Protein AF-0000000084925296 (afdb_homodimer)

Nearest PDB structures (foldseek):
  2prr-assembly1_E  TM=8.918E-01  e=4.018E-09  Cupriavidus pinatubonensis JMP134
  6k40-assembly3_C  TM=8.863E-01  e=3.010E-09  Deinococcus radiodurans R1 = ATCC 13939 = DSM 20539
  3c1l-assembly2_J  TM=8.705E-01  e=8.681E-09  Mesorhizobium japonicum MAFF 303099
  2oyo-assembly1_A  TM=8.780E-01  e=7.578E-08  Deinococcus geothermalis DSM 11300
  6ohj-assembly1_B  TM=8.778E-01  e=1.071E-06  Marinomonas mediterranea MMB-1

Organism: Geobacter metallireducens (strain ATCC 53774 / DSM 7210 / GS-15) (NCBI:txid269799)

Foldseek 3Di:
DQLDDFQDLVPDDDPLVVLQVVCCVVPVGRWSLLRVCVVPVVSSVVLSVLCCPQQVDDDDDNLLLLLLQLQLLVVLVQPQSVVVSVVVNVVVPQDPVLVVCSNVDLVPHPDDQLSSLLSVLLNCCSVPVPPDDPVSVVSNVVSPHDPRSNVSSVSSSVSNSVSRVVCVVRVRDRDD/DQLDDFQDLVPDDDPLVVLQVVCCVVPVGRWSLLRVCVVPVVSSVVLSVLCCPQQVDDDDDNLLLLLLQLQLLVVLVQPQSVVVSVVVNVVVPQDPVLVVCSNVDLVPHPDQPLSSLLSVLLNCCSVPVPPDDPVSVVSNVVSPHDPRSNVSSVSSSVSNSVSRVVCVVRVRDRDD

Secondary structure (DSSP, 8-state):
--SSPPPPGGG--HHHHHHHHHHHHHHSS--HHHHHHTTSHHHHHHHHHHHIIIIISSSS-HHHHHHHHHHHHHHHT-HHHHHHHHHHHHHTT--HHHHHHHHH-GGGSS--HHHHHHHHHHHHHHH-GGG--HHHHHHHHHTT--HHHHHHHHHHHHHHHHHHHHHHHHTPPP--/--SSPPPPGGG--HHHHHHHHHHHHHHSS--HHHHHHTTSHHHHHHHHHHHIIIIISSSS-HHHHHHHHHHHHHHHT-HHHHHHHHHHHHHTT--HHHHHHHHH-GGGSS--HHHHHHHHHHHHHHH-GGG--HHHHHHHHHTT--HHHHHHHHHHHHHHHHHHHHHHHHTPPP--

InterPro domains:
  IPR003779 Alkyl hydroperoxide reductase AhpD/CMD-like [PF02627] (43-123)
  IPR004675 Alkylhydroperoxidase AhpD core [TIGR00778] (58-99)
  IPR010195 Uncharacterised peroxidase-related [TIGR01926] (3-172)
  IPR029032 AhpD-like [G3DSA:1.20.1290.10] (14-176)
  IPR029032 AhpD-like [SSF69118] (1-176)

Solvent-accessible surface area (backbone atoms only — not comparable to full-atom values): 19084 Å² total; per-residue (Å²): 130,76,75,56,82,84,56,52,76,87,75,48,60,71,70,58,32,53,50,46,51,53,43,21,71,74,68,76,44,70,54,54,70,56,38,57,33,54,55,31,53,54,49,31,53,26,52,51,47,33,47,45,32,52,73,73,42,83,85,74,51,67,69,57,53,36,48,43,41,24,51,45,18,50,77,69,66,22,64,55,49,29,52,52,28,49,51,50,39,42,73,73,68,46,48,72,66,56,50,51,36,45,75,71,35,60,87,78,28,99,60,54,72,44,54,44,47,51,43,52,48,30,42,38,29,68,77,41,18,82,70,63,49,70,67,58,53,50,50,36,47,74,49,65,55,48,63,37,54,52,46,49,43,40,43,41,37,29,51,42,56,22,49,35,31,55,38,40,48,48,63,60,64,77,80,125,130,76,76,56,82,84,57,53,77,87,77,49,60,69,70,60,34,52,52,46,51,53,41,21,72,74,66,76,43,69,55,55,71,57,37,57,32,54,54,32,53,53,49,31,54,25,52,52,47,34,47,44,32,50,73,74,42,84,83,74,51,67,70,56,52,36,49,42,40,24,51,45,17,49,76,71,67,22,64,54,49,28,54,52,29,49,51,50,39,42,74,74,68,46,46,71,67,55,51,50,36,45,74,71,35,59,86,77,27,99,61,54,72,43,53,44,48,51,45,52,49,27,43,39,29,66,76,42,18,79,70,62,48,70,67,58,53,50,50,35,47,73,50,66,53,48,63,37,56,52,46,48,42,42,44,42,36,29,52,41,55,20,49,35,30,54,38,40,48,49,63,60,65,76,79,124

Structure (mmCIF, N/CA/C/O backbone):
data_AF-0000000084925296-model_v1
#
loop_
_entity.id
_entity.type
_entity.pdbx_description
1 polymer 'Carboxymuconolactone decarboxylase family protein'
#
loop_
_atom_site.group_PDB
_atom_site.id
_atom_site.type_symbol
_atom_site.label_atom_id
_atom_site.label_alt_id
_atom_site.label_comp_id
_atom_site.label_asym_id
_atom_site.label_entity_id
_atom_site.label_seq_id
_atom_site.pdbx_PDB_ins_code
_atom_site.Cartn_x
_atom_site.Cartn_y
_atom_site.Cartn_z
_atom_site.occupancy
_atom_site.B_iso_or_equiv
_atom_site.auth_seq_id
_atom_site.auth_comp_id
_atom_site.auth_asym_id
_atom_site.auth_atom_id
_atom_site.pdbx_PDB_model_num
ATOM 1 N N . MET A 1 1 ? -23.984 -10.289 -6.223 1 59.44 1 MET A N 1
ATOM 2 C CA . MET A 1 1 ? -23.531 -11.031 -5.051 1 59.44 1 MET A CA 1
ATOM 3 C C . MET A 1 1 ? -22.281 -10.383 -4.445 1 59.44 1 MET A C 1
ATOM 5 O O . MET A 1 1 ? -21.531 -9.711 -5.148 1 59.44 1 MET A O 1
ATOM 9 N N . ALA A 1 2 ? -22.156 -10.578 -3.104 1 76.62 2 ALA A N 1
ATOM 10 C CA . ALA A 1 2 ? -20.969 -10.047 -2.424 1 76.62 2 ALA A CA 1
ATOM 11 C C . ALA A 1 2 ? -19.688 -10.648 -3 1 76.62 2 ALA A C 1
ATOM 13 O O . ALA A 1 2 ? -19.641 -11.836 -3.307 1 76.62 2 ALA A O 1
ATOM 14 N N . ARG A 1 3 ? -18.75 -9.828 -3.215 1 92.81 3 ARG A N 1
ATOM 15 C CA . ARG A 1 3 ? -17.531 -10.305 -3.871 1 92.81 3 ARG A CA 1
ATOM 16 C C . ARG A 1 3 ? -16.734 -11.227 -2.951 1 92.81 3 ARG A C 1
ATOM 18 O O . ARG A 1 3 ? -16.094 -12.172 -3.414 1 92.81 3 ARG A O 1
ATOM 25 N N . LEU A 1 4 ? -16.797 -10.953 -1.602 1 95.56 4 LEU A N 1
ATOM 26 C CA . LEU A 1 4 ? -16.219 -11.828 -0.589 1 95.56 4 LEU A CA 1
ATOM 27 C C . LEU A 1 4 ? -17.266 -12.25 0.43 1 95.56 4 LEU A C 1
ATOM 29 O O . LEU A 1 4 ? -18.234 -11.516 0.684 1 95.56 4 LEU A O 1
ATOM 33 N N . THR A 1 5 ? -17.062 -13.375 0.995 1 93.19 5 THR A N 1
ATOM 34 C CA . THR A 1 5 ? -17.875 -13.766 2.143 1 93.19 5 THR A CA 1
ATOM 35 C C . THR A 1 5 ? -17.594 -12.859 3.34 1 93.19 5 THR A C 1
ATOM 37 O O . THR A 1 5 ? -16.438 -12.523 3.607 1 93.19 5 THR A O 1
ATOM 40 N N . THR A 1 6 ? -18.641 -12.547 4.016 1 92.56 6 THR A N 1
ATOM 41 C CA . THR A 1 6 ? -18.484 -11.664 5.164 1 92.56 6 THR A CA 1
ATOM 42 C C . THR A 1 6 ? -17.844 -12.398 6.336 1 92.56 6 THR A C 1
ATOM 44 O O . THR A 1 6 ? -18.234 -13.523 6.664 1 92.56 6 THR A O 1
ATOM 47 N N . VAL A 1 7 ? -16.859 -11.805 6.895 1 94.75 7 VAL A N 1
ATOM 48 C CA . VAL A 1 7 ? -16.281 -12.312 8.133 1 94.75 7 VAL A CA 1
ATOM 49 C C . VAL A 1 7 ? -16.906 -11.609 9.328 1 94.75 7 VAL A C 1
ATOM 51 O O . VAL A 1 7 ? -16.766 -10.391 9.492 1 94.75 7 VAL A O 1
ATOM 54 N N . GLU A 1 8 ? -17.531 -12.344 10.109 1 94.44 8 GLU A N 1
ATOM 55 C CA . GLU A 1 8 ? -18.172 -11.797 11.297 1 94.44 8 GLU A CA 1
ATOM 56 C C . GLU A 1 8 ? -17.188 -11.688 12.453 1 94.44 8 GLU A C 1
ATOM 58 O O . GLU A 1 8 ? -16.438 -12.625 12.719 1 94.44 8 GLU A O 1
ATOM 63 N N . VAL A 1 9 ? -17.297 -10.562 13.102 1 95.69 9 VAL A N 1
ATOM 64 C CA . VAL A 1 9 ? -16.406 -10.305 14.227 1 95.69 9 VAL A CA 1
ATOM 65 C C . VAL A 1 9 ? -16.578 -11.391 15.281 1 95.69 9 VAL A C 1
ATOM 67 O O . VAL A 1 9 ? -15.602 -11.82 15.906 1 95.69 9 VAL A O 1
ATOM 70 N N . SER A 1 10 ? -17.766 -11.859 15.484 1 94.69 10 SER A N 1
ATOM 71 C CA . SER A 1 10 ? -18.078 -12.844 16.516 1 94.69 10 SER A CA 1
ATOM 72 C C . SER A 1 10 ? -17.609 -14.234 16.094 1 94.69 10 SER A C 1
ATOM 74 O O . SER A 1 10 ? -17.562 -15.148 16.922 1 94.69 10 SER A O 1
ATOM 76 N N . ALA A 1 11 ? -17.234 -14.414 14.836 1 93.88 11 ALA A N 1
ATOM 77 C CA . ALA A 1 11 ? -16.953 -15.75 14.32 1 93.88 11 ALA A CA 1
ATOM 78 C C . ALA A 1 11 ? -15.453 -16.031 14.281 1 93.88 11 ALA A C 1
ATOM 80 O O . ALA A 1 11 ? -15.031 -17.141 13.93 1 93.88 11 ALA A O 1
ATOM 81 N N . VAL A 1 12 ? -14.688 -14.945 14.586 1 96.06 12 VAL A N 1
ATOM 82 C CA . VAL A 1 12 ? -13.242 -15.133 14.516 1 96.06 12 VAL A CA 1
ATOM 83 C C . VAL A 1 12 ? -12.695 -15.43 15.914 1 96.06 12 VAL A C 1
ATOM 85 O O . VAL A 1 12 ? -13.344 -15.125 16.922 1 96.06 12 VAL A O 1
ATOM 88 N N . SER A 1 13 ? -11.531 -16.109 15.969 1 95.56 13 SER A N 1
ATOM 89 C CA . SER A 1 13 ? -10.852 -16.438 17.219 1 95.56 13 SER A CA 1
ATOM 90 C C . SER A 1 13 ? -9.352 -16.219 17.109 1 95.56 13 SER A C 1
ATOM 92 O O . SER A 1 13 ? -8.852 -15.781 16.062 1 95.56 13 SER A O 1
ATOM 94 N N . GLY A 1 14 ? -8.672 -16.281 18.266 1 97 14 GLY A N 1
ATOM 95 C CA . GLY A 1 14 ? -7.223 -16.203 18.266 1 97 14 GLY A CA 1
ATOM 96 C C . GLY A 1 14 ? -6.707 -14.828 17.875 1 97 14 GLY A C 1
ATOM 97 O O . GLY A 1 14 ? -7.188 -13.812 18.391 1 97 14 GLY A O 1
ATOM 98 N N . GLU A 1 15 ? -5.73 -14.797 17.062 1 97.38 15 GLU A N 1
ATOM 99 C CA . GLU A 1 15 ? -5.02 -13.57 16.703 1 97.38 15 GLU A CA 1
ATOM 100 C C . GLU A 1 15 ? -5.938 -12.594 15.977 1 97.38 15 GLU A C 1
ATOM 102 O O . GLU A 1 15 ? -5.875 -11.383 16.219 1 97.38 15 GLU A O 1
ATOM 107 N N . THR A 1 16 ? -6.762 -13.117 15.086 1 98.25 16 THR A N 1
ATOM 108 C CA . THR A 1 16 ? -7.672 -12.258 14.344 1 98.25 16 THR A CA 1
ATOM 109 C C . THR A 1 16 ? -8.641 -11.555 15.289 1 98.25 16 THR A C 1
ATOM 111 O O . THR A 1 16 ? -8.898 -10.352 15.141 1 98.25 16 THR A O 1
ATOM 114 N N . ALA A 1 17 ? -9.164 -12.281 16.234 1 98.38 17 ALA A N 1
ATOM 115 C CA . ALA A 1 17 ? -10.07 -11.688 17.219 1 98.38 17 ALA A CA 1
ATOM 116 C C . ALA A 1 17 ? -9.375 -10.578 18.016 1 98.38 17 ALA A C 1
ATOM 118 O O . ALA A 1 17 ? -9.984 -9.5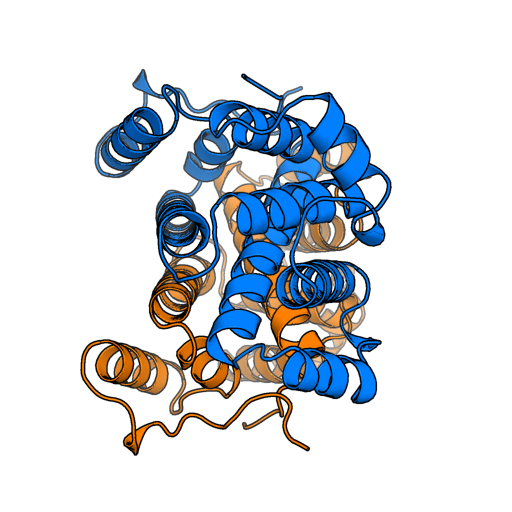47 18.297 1 98.38 17 ALA A O 1
ATOM 119 N N . ALA A 1 18 ? -8.172 -10.828 18.391 1 98.62 18 ALA A N 1
ATOM 120 C CA . ALA A 1 18 ? -7.41 -9.836 19.141 1 98.62 18 ALA A CA 1
ATOM 121 C C . ALA A 1 18 ? -7.199 -8.57 18.328 1 98.62 18 ALA A C 1
ATOM 123 O O . ALA A 1 18 ? -7.312 -7.457 18.844 1 98.62 18 ALA A O 1
ATOM 124 N N . ILE A 1 19 ? -6.887 -8.727 17.031 1 98.69 19 ILE A N 1
ATOM 125 C CA . ILE A 1 19 ? -6.684 -7.586 16.141 1 98.69 19 ILE A CA 1
ATOM 126 C C . ILE A 1 19 ? -7.996 -6.82 15.969 1 98.69 19 ILE A C 1
ATOM 128 O O . ILE A 1 19 ? -8.016 -5.59 16.031 1 98.69 19 ILE A O 1
ATOM 132 N N . PHE A 1 20 ? -9.117 -7.566 15.758 1 98.69 20 PHE A N 1
ATOM 133 C CA . PHE A 1 20 ? -10.422 -6.922 15.641 1 98.69 20 PHE A CA 1
ATOM 134 C C . PHE A 1 20 ? -10.75 -6.129 16.891 1 98.69 20 PHE A C 1
ATOM 136 O O . PHE A 1 20 ? -11.297 -5.027 16.812 1 98.69 20 PHE A O 1
ATOM 143 N N . LYS A 1 21 ? -10.445 -6.68 18.047 1 98.44 21 LYS A N 1
ATOM 144 C CA . LYS A 1 21 ? -10.703 -5.973 19.312 1 98.44 21 LYS A CA 1
ATOM 145 C C . LYS A 1 21 ? -9.922 -4.66 19.359 1 98.44 21 LYS A C 1
ATOM 147 O O . LYS A 1 21 ? -10.445 -3.641 19.812 1 98.44 21 LYS A O 1
ATOM 152 N N . GLU A 1 22 ? -8.672 -4.691 18.969 1 98.5 22 GLU A N 1
ATOM 153 C CA . GLU A 1 22 ? -7.863 -3.479 18.922 1 98.5 22 GLU A CA 1
ATOM 154 C C . GLU A 1 22 ? -8.453 -2.447 17.969 1 98.5 22 GLU A C 1
ATOM 156 O O . GLU A 1 22 ? -8.508 -1.257 18.281 1 98.5 22 GLU A O 1
ATOM 161 N N . ILE A 1 23 ? -8.836 -2.93 16.781 1 98.5 23 ILE A N 1
ATOM 162 C CA . ILE A 1 23 ? -9.422 -2.055 15.773 1 98.5 23 ILE A CA 1
ATOM 163 C C . ILE A 1 23 ? -10.719 -1.443 16.297 1 98.5 23 ILE A C 1
ATOM 165 O O . ILE A 1 23 ? -10.945 -0.241 16.156 1 98.5 23 ILE A O 1
ATOM 169 N N . GLU A 1 24 ? -11.531 -2.275 16.922 1 98 24 GLU A N 1
ATOM 170 C CA . GLU A 1 24 ? -12.766 -1.786 17.516 1 98 24 GLU A CA 1
ATOM 171 C C . GLU A 1 24 ? -12.484 -0.728 18.578 1 98 24 GLU A C 1
ATOM 173 O O . GLU A 1 24 ? -13.242 0.233 18.719 1 98 24 GLU A O 1
ATOM 178 N N . GLY A 1 25 ? -11.5 -0.938 19.375 1 97.88 25 GLY A N 1
ATOM 179 C CA . GLY A 1 25 ? -11.109 0.055 20.359 1 97.88 25 GLY A CA 1
ATOM 180 C C . GLY A 1 25 ? -10.719 1.387 19.75 1 97.88 25 GLY A C 1
ATOM 181 O O . GLY A 1 25 ? -10.992 2.443 20.312 1 97.88 25 GLY A O 1
ATOM 182 N N . ALA A 1 26 ? -10.18 1.362 18.547 1 96.62 26 ALA A N 1
ATOM 183 C CA . ALA A 1 26 ? -9.68 2.566 17.875 1 96.62 26 ALA A CA 1
ATOM 184 C C . ALA A 1 26 ? -10.797 3.291 17.141 1 96.62 26 ALA A C 1
ATOM 186 O O . ALA A 1 26 ? -10.844 4.523 17.125 1 96.62 26 ALA A O 1
ATOM 187 N N . PHE A 1 27 ? -11.719 2.514 16.547 1 96.44 27 PHE A N 1
ATOM 188 C CA . PHE A 1 27 ? -12.656 3.131 15.625 1 96.44 27 PHE A CA 1
ATOM 189 C C . PHE A 1 27 ? -14.086 3.002 16.141 1 96.44 27 PHE A C 1
ATOM 191 O O . PHE A 1 27 ? -15.016 3.559 15.555 1 96.44 27 PHE A O 1
ATOM 198 N N . GLY A 1 28 ? -14.312 2.244 17.234 1 96.69 28 GLY A N 1
ATOM 199 C CA . GLY A 1 28 ? -15.641 1.989 17.781 1 96.69 28 GLY A CA 1
ATOM 200 C C . GLY A 1 28 ? -16.344 0.82 17.109 1 96.69 28 GLY A C 1
ATOM 201 O O . GLY A 1 28 ? -17.391 0.38 17.578 1 96.69 28 GLY A O 1
ATOM 202 N N . MET A 1 29 ? -15.82 0.345 16 1 97.5 29 MET A N 1
ATOM 203 C CA . MET A 1 29 ? -16.281 -0.809 15.242 1 97.5 29 MET A CA 1
ATOM 204 C C . MET A 1 29 ? -15.164 -1.391 14.391 1 97.5 29 MET A C 1
ATOM 206 O O . MET A 1 29 ? -14.07 -0.819 14.32 1 97.5 29 MET A O 1
ATOM 210 N N . VAL A 1 30 ? -15.375 -2.502 13.773 1 98.31 30 VAL A N 1
ATOM 211 C CA . VAL A 1 30 ? -14.438 -3.043 12.797 1 98.31 30 VAL A CA 1
ATOM 212 C C . VAL A 1 30 ? -14.914 -2.705 11.383 1 98.31 30 VAL A C 1
ATOM 214 O O . VAL A 1 30 ? -15.875 -3.301 10.883 1 98.31 30 VAL A O 1
ATOM 217 N N . PRO A 1 31 ? -14.258 -1.813 10.734 1 98.38 31 PRO A N 1
ATOM 218 C CA . PRO A 1 31 ? -14.656 -1.472 9.367 1 98.38 31 PRO A CA 1
ATOM 219 C C . PRO A 1 31 ? -14.617 -2.67 8.43 1 98.38 31 PRO A C 1
ATOM 221 O O . PRO A 1 31 ? -13.758 -3.547 8.57 1 98.38 31 PRO A O 1
ATOM 224 N N . ASN A 1 32 ? -15.469 -2.703 7.406 1 98 32 ASN A N 1
ATOM 225 C CA . ASN A 1 32 ? -15.531 -3.766 6.41 1 98 32 ASN A CA 1
ATOM 226 C C . ASN A 1 32 ? -14.188 -3.971 5.719 1 98 32 ASN A C 1
ATOM 228 O O . ASN A 1 32 ? -13.859 -5.086 5.305 1 98 32 ASN A O 1
ATOM 232 N N . LEU A 1 33 ? -13.352 -2.9 5.613 1 98.5 33 LEU A N 1
ATOM 233 C CA . LEU A 1 33 ? -11.992 -3.02 5.082 1 98.5 33 LEU A CA 1
ATOM 234 C C . LEU A 1 33 ? -11.219 -4.117 5.805 1 98.5 33 LEU A C 1
ATOM 236 O O . LEU A 1 33 ? -10.719 -5.047 5.172 1 98.5 33 LEU A O 1
ATOM 240 N N . PHE A 1 34 ? -11.25 -4.047 7.094 1 98.75 34 PHE A N 1
ATOM 241 C CA . PHE A 1 34 ? -10.43 -4.969 7.871 1 98.75 34 PHE A CA 1
ATOM 242 C C . PHE A 1 34 ? -11.086 -6.344 7.941 1 98.75 34 PHE A C 1
ATOM 244 O O . PHE A 1 34 ? -10.391 -7.363 7.988 1 98.75 34 PHE A O 1
ATOM 251 N N . LYS A 1 35 ? -12.438 -6.375 7.945 1 98.38 35 LYS A N 1
ATOM 252 C CA . LYS A 1 35 ? -13.117 -7.664 7.855 1 98.38 35 LYS A CA 1
ATOM 253 C C . LYS A 1 35 ? -12.734 -8.398 6.574 1 98.38 35 LYS A C 1
ATOM 255 O O . LYS A 1 35 ? -12.602 -9.625 6.57 1 98.38 35 LYS A O 1
ATOM 260 N N . SER A 1 36 ? -12.602 -7.645 5.504 1 98.31 36 SER A N 1
ATOM 261 C CA . SER A 1 36 ? -12.219 -8.242 4.23 1 98.31 36 SER A CA 1
ATOM 262 C C . SER A 1 36 ? -10.797 -8.805 4.293 1 98.31 36 SER A C 1
ATOM 264 O O . SER A 1 36 ? -10.531 -9.883 3.764 1 98.31 36 SER A O 1
ATOM 266 N N . TYR A 1 37 ? -9.883 -8.102 4.973 1 98.56 37 TYR A N 1
ATOM 267 C CA . TYR A 1 37 ? -8.508 -8.555 5.113 1 98.56 37 TYR A CA 1
ATOM 268 C C . TYR A 1 37 ? -8.438 -9.828 5.949 1 98.56 37 TYR A C 1
ATOM 270 O O . TYR A 1 37 ? -7.461 -10.578 5.871 1 98.56 37 TYR A O 1
ATOM 278 N N . ALA A 1 38 ? -9.453 -10.117 6.746 1 98.19 38 ALA A N 1
ATOM 279 C CA . ALA A 1 38 ? -9.445 -11.234 7.688 1 98.19 38 ALA A CA 1
ATOM 280 C C . ALA A 1 38 ? -9.445 -12.57 6.949 1 98.19 38 ALA A C 1
ATOM 282 O O . ALA A 1 38 ? -9.172 -13.617 7.547 1 98.19 38 ALA A O 1
ATOM 283 N N . HIS A 1 39 ? -9.766 -12.586 5.629 1 97.62 39 HIS A N 1
ATOM 284 C CA . HIS A 1 39 ? -9.648 -13.789 4.82 1 97.62 39 HIS A CA 1
ATOM 285 C C . HIS A 1 39 ? -8.188 -14.219 4.688 1 97.62 39 HIS A C 1
ATOM 287 O O . HIS A 1 39 ? -7.902 -15.352 4.285 1 97.62 39 HIS A O 1
ATOM 293 N N . HIS A 1 40 ? -7.246 -13.352 4.977 1 97.69 40 HIS A N 1
ATOM 294 C CA . HIS A 1 40 ? -5.809 -13.594 5.039 1 97.69 40 HIS A CA 1
ATOM 295 C C . HIS A 1 40 ? -5.188 -12.914 6.254 1 97.69 40 HIS A C 1
ATOM 297 O O . HIS A 1 40 ? -4.602 -11.836 6.137 1 97.69 40 HIS A O 1
ATOM 303 N N . PRO A 1 41 ? -5.137 -13.594 7.395 1 97.88 41 PRO A N 1
ATOM 304 C CA . PRO A 1 41 ? -4.82 -12.977 8.688 1 97.88 41 PRO A CA 1
ATOM 305 C C . PRO A 1 41 ? -3.434 -12.336 8.711 1 97.88 41 PRO A C 1
ATOM 307 O O . PRO A 1 41 ? -3.26 -11.258 9.281 1 97.88 41 PRO A O 1
ATOM 310 N N . PRO A 1 42 ? -2.416 -12.891 8.055 1 98.31 42 PRO A N 1
ATOM 311 C CA . PRO A 1 42 ? -1.126 -12.195 8.047 1 98.31 42 PRO A CA 1
ATOM 312 C C . PRO A 1 42 ? -1.206 -10.805 7.43 1 98.31 42 PRO A C 1
ATOM 314 O O . PRO A 1 42 ? -0.586 -9.867 7.934 1 98.31 42 PRO A O 1
ATOM 317 N N . LEU A 1 43 ? -1.975 -10.672 6.391 1 98.69 43 LEU A N 1
ATOM 318 C CA . LEU A 1 43 ? -2.141 -9.375 5.746 1 98.69 43 LEU A CA 1
ATOM 319 C C . LEU A 1 43 ? -2.936 -8.422 6.633 1 98.69 43 LEU A C 1
ATOM 321 O O . LEU A 1 43 ? -2.631 -7.23 6.703 1 98.69 43 LEU A O 1
ATOM 325 N N . LEU A 1 44 ? -4.012 -8.938 7.281 1 98.81 44 LEU A N 1
ATOM 326 C CA . LEU A 1 44 ? -4.77 -8.133 8.234 1 98.81 44 LEU A CA 1
ATOM 327 C C . LEU A 1 44 ? -3.85 -7.527 9.289 1 98.81 44 LEU A C 1
ATOM 329 O O . LEU A 1 44 ? -3.885 -6.32 9.531 1 98.81 44 LEU A O 1
ATOM 333 N N . LYS A 1 45 ? -3.029 -8.352 9.844 1 98.75 45 LYS A N 1
ATOM 334 C CA . LYS A 1 45 ? -2.111 -7.91 10.891 1 98.75 45 LYS A CA 1
ATOM 335 C C . LYS A 1 45 ? -1.138 -6.863 10.359 1 98.75 45 LYS A C 1
ATOM 337 O O . LYS A 1 45 ? -0.917 -5.832 11.008 1 98.75 45 LYS A O 1
ATOM 342 N N . ALA A 1 46 ? -0.566 -7.102 9.258 1 98.81 46 ALA A N 1
ATOM 343 C CA . ALA A 1 46 ? 0.419 -6.199 8.672 1 98.81 46 ALA A CA 1
ATOM 344 C C . ALA A 1 46 ? -0.206 -4.844 8.344 1 98.81 46 ALA A C 1
ATOM 346 O O . ALA A 1 46 ? 0.399 -3.799 8.586 1 98.81 46 ALA A O 1
ATOM 347 N N . ASN A 1 47 ? -1.423 -4.863 7.742 1 98.88 47 ASN A N 1
ATOM 348 C CA . ASN A 1 47 ? -2.082 -3.613 7.371 1 98.88 47 ASN A CA 1
ATOM 349 C C . ASN A 1 47 ? -2.514 -2.822 8.602 1 98.88 47 ASN A C 1
ATOM 351 O O . ASN A 1 47 ? -2.436 -1.592 8.609 1 98.88 47 ASN A O 1
ATOM 355 N N . TRP A 1 48 ? -2.963 -3.52 9.602 1 98.81 48 TRP A N 1
ATOM 356 C CA . TRP A 1 48 ? -3.303 -2.816 10.836 1 98.81 48 TRP A CA 1
ATOM 357 C C . TRP A 1 48 ? -2.066 -2.18 11.461 1 98.81 48 TRP A C 1
ATOM 359 O O . TRP A 1 48 ? -2.107 -1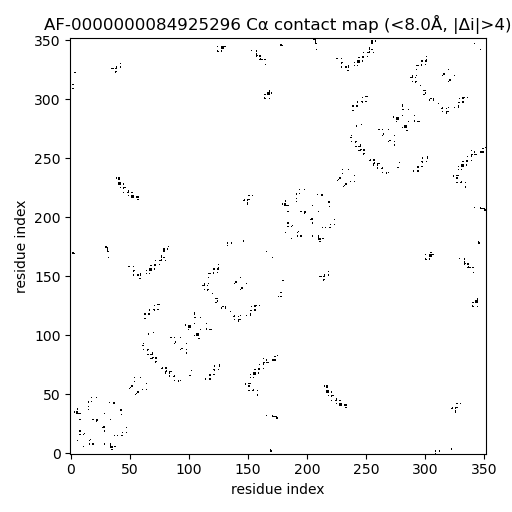.028 11.898 1 98.81 48 TRP A O 1
ATOM 369 N N . ASN A 1 49 ? -0.953 -2.914 11.539 1 98.69 49 ASN A N 1
ATOM 370 C CA . ASN A 1 49 ? 0.304 -2.354 12.023 1 98.69 49 ASN A CA 1
ATOM 371 C C . ASN A 1 49 ? 0.723 -1.133 11.211 1 98.69 49 ASN A C 1
ATOM 373 O O . ASN A 1 49 ? 1.246 -0.163 11.766 1 98.69 49 ASN A O 1
ATOM 377 N N . LYS A 1 50 ? 0.466 -1.182 9.938 1 98.88 50 LYS A N 1
ATOM 378 C CA . LYS A 1 50 ? 0.843 -0.054 9.094 1 98.88 50 LYS A CA 1
ATOM 379 C C . LYS A 1 50 ? -0.064 1.147 9.336 1 98.88 50 LYS A C 1
ATOM 381 O O . LYS A 1 50 ? 0.392 2.293 9.312 1 98.88 50 LYS A O 1
ATOM 386 N N . VAL A 1 51 ? -1.338 0.899 9.547 1 98.88 51 VAL A N 1
ATOM 387 C CA . VAL A 1 51 ? -2.234 1.99 9.906 1 98.88 51 VAL A CA 1
ATOM 388 C C . VAL A 1 51 ? -1.722 2.682 11.172 1 98.88 51 VAL A C 1
ATOM 390 O O . VAL A 1 51 ? -1.626 3.91 11.219 1 98.88 51 VAL A O 1
ATOM 393 N N . LYS A 1 52 ? -1.341 1.939 12.188 1 98.62 52 LYS A N 1
ATOM 394 C CA . LYS A 1 52 ? -0.827 2.518 13.43 1 98.62 52 LYS A CA 1
ATOM 395 C C . LYS A 1 52 ? 0.452 3.311 13.172 1 98.62 52 LYS A C 1
ATOM 397 O O . LYS A 1 52 ? 0.57 4.461 13.602 1 98.62 52 LYS A O 1
ATOM 402 N N . ALA A 1 53 ? 1.346 2.76 12.406 1 98.56 53 ALA A N 1
ATOM 403 C CA . ALA A 1 53 ? 2.641 3.377 12.133 1 98.56 53 ALA A CA 1
ATOM 404 C C . ALA A 1 53 ? 2.473 4.68 11.352 1 98.56 53 ALA A C 1
ATOM 406 O O . ALA A 1 53 ? 3.223 5.637 11.562 1 98.56 53 ALA A O 1
ATOM 407 N N . VAL A 1 54 ? 1.466 4.719 10.492 1 98.56 54 VAL A N 1
ATOM 408 C CA . VAL A 1 54 ? 1.326 5.816 9.547 1 98.56 54 VAL A CA 1
ATOM 409 C C . VAL A 1 54 ? 0.395 6.883 10.125 1 98.56 54 VAL A C 1
ATOM 411 O O . VAL A 1 54 ? 0.671 8.078 10.016 1 98.56 54 VAL A O 1
ATOM 414 N N . MET A 1 55 ? -0.689 6.406 10.766 1 98.56 55 MET A N 1
ATOM 415 C CA . MET A 1 55 ? -1.738 7.363 11.102 1 98.56 55 MET A CA 1
ATOM 416 C C . MET A 1 55 ? -1.679 7.742 12.578 1 98.56 55 MET A C 1
ATOM 418 O O . MET A 1 55 ? -2.193 8.789 12.977 1 98.56 55 MET A O 1
ATOM 422 N N . MET A 1 56 ? -1.012 6.906 13.383 1 97.12 56 MET A N 1
ATOM 423 C CA . MET A 1 56 ? -1.09 7.156 14.82 1 97.12 56 MET A CA 1
ATOM 424 C C . MET A 1 56 ? 0.271 7.562 15.375 1 97.12 56 MET A C 1
ATOM 426 O O . MET A 1 56 ? 0.377 7.965 16.531 1 97.12 56 MET A O 1
ATOM 430 N N . GLU A 1 57 ? 1.33 7.445 14.555 1 96.25 57 GLU A N 1
ATOM 431 C CA . GLU A 1 57 ? 2.686 7.844 14.922 1 96.25 57 GLU A CA 1
ATOM 432 C C . GLU A 1 57 ? 3.221 8.922 13.984 1 96.25 57 GLU A C 1
ATOM 434 O O . GLU A 1 57 ? 2.564 9.273 13.008 1 96.25 57 GLU A O 1
ATOM 439 N N . GLY A 1 58 ? 4.363 9.508 14.391 1 96.94 58 GLY A N 1
ATOM 440 C CA . GLY A 1 58 ? 5.043 10.453 13.516 1 96.94 58 GLY A CA 1
ATOM 441 C C . GLY A 1 58 ? 4.891 11.898 13.961 1 96.94 58 GLY A C 1
ATOM 442 O O . GLY A 1 58 ? 4.535 12.164 15.109 1 96.94 58 GLY A O 1
ATOM 443 N N . THR A 1 59 ? 5.285 12.805 13.023 1 97.62 59 THR A N 1
ATOM 444 C CA . THR A 1 59 ? 5.391 14.203 13.43 1 97.62 59 THR A CA 1
ATOM 445 C C . THR A 1 59 ? 4.328 15.055 12.742 1 97.62 59 THR A C 1
ATOM 447 O O . THR A 1 59 ? 4.004 16.156 13.203 1 97.62 59 THR A O 1
ATOM 450 N N . LEU A 1 60 ? 3.768 14.586 11.602 1 98.62 60 LEU A N 1
ATOM 451 C CA . LEU A 1 60 ? 2.738 15.344 10.898 1 98.62 60 LEU A CA 1
ATOM 452 C C . LEU A 1 60 ? 1.442 15.375 11.703 1 98.62 60 LEU A C 1
ATOM 454 O O . LEU A 1 60 ? 1.074 14.375 12.328 1 98.62 60 LEU A O 1
ATOM 458 N N . SER A 1 61 ? 0.733 16.469 11.664 1 98.56 61 SER A N 1
ATOM 459 C CA . SER A 1 61 ? -0.527 16.594 12.391 1 98.56 61 SER A CA 1
ATOM 460 C C . SER A 1 61 ? -1.596 15.68 11.805 1 98.56 61 SER A C 1
ATOM 462 O O . SER A 1 61 ? -1.533 15.32 10.625 1 98.56 61 SER A O 1
ATOM 464 N N . GLN A 1 62 ? -2.539 15.352 12.656 1 98.69 62 GLN A N 1
ATOM 465 C CA . GLN A 1 62 ? -3.668 14.562 12.188 1 98.69 62 GLN A CA 1
ATOM 466 C C . GLN A 1 62 ? -4.414 15.273 11.062 1 98.69 62 GLN A C 1
ATOM 468 O O . GLN A 1 62 ? -4.898 14.633 10.125 1 98.69 62 GLN A O 1
ATOM 473 N N . LYS A 1 63 ? -4.535 16.594 11.156 1 98.81 63 LYS A N 1
ATOM 474 C CA . LYS A 1 63 ? -5.207 17.344 10.094 1 98.81 63 LYS A CA 1
ATOM 475 C C . LYS A 1 63 ? -4.516 17.125 8.75 1 98.81 63 LYS A C 1
ATOM 477 O O . LYS A 1 63 ? -5.176 16.875 7.738 1 98.81 63 LYS A O 1
ATOM 482 N N . VAL A 1 64 ? -3.184 17.156 8.703 1 98.94 64 VAL A N 1
ATOM 483 C CA . VAL A 1 64 ? -2.416 16.969 7.477 1 98.94 64 VAL A CA 1
ATOM 484 C C . VAL A 1 64 ? -2.57 15.547 6.969 1 98.94 64 VAL A C 1
ATOM 486 O O . VAL A 1 64 ? -2.871 15.32 5.793 1 98.94 64 VAL A O 1
ATOM 489 N N . LYS A 1 65 ? -2.461 14.586 7.859 1 98.94 65 LYS A N 1
ATOM 490 C CA . LYS A 1 65 ? -2.529 13.18 7.457 1 98.94 65 LYS A CA 1
ATOM 491 C C . LYS A 1 65 ? -3.906 12.836 6.895 1 98.94 65 LYS A C 1
ATOM 493 O O . LYS A 1 65 ? -4.012 12.203 5.844 1 98.94 65 LYS A O 1
ATOM 498 N N . GLN A 1 66 ? -4.918 13.273 7.598 1 98.94 66 GLN A N 1
ATOM 499 C CA . GLN A 1 66 ? -6.273 12.992 7.145 1 98.94 66 GLN A CA 1
ATOM 500 C C . GLN A 1 66 ? -6.586 13.734 5.848 1 98.94 66 GLN A C 1
ATOM 502 O O . GLN A 1 66 ? -7.324 13.227 5 1 98.94 66 GLN A O 1
ATOM 507 N N . THR A 1 67 ? -6.012 14.906 5.691 1 98.94 67 THR A N 1
ATOM 508 C CA . THR A 1 67 ? -6.188 15.648 4.445 1 98.94 67 THR A CA 1
ATOM 509 C C . THR A 1 67 ? -5.523 14.914 3.285 1 98.94 67 THR A C 1
ATOM 511 O O . THR A 1 67 ? -6.121 14.75 2.221 1 98.94 67 THR A O 1
ATOM 514 N N . ILE A 1 68 ? -4.301 14.391 3.461 1 98.94 68 ILE A N 1
ATOM 515 C CA . ILE A 1 68 ? -3.656 13.594 2.42 1 98.94 68 ILE A CA 1
ATOM 516 C C . ILE A 1 68 ? -4.508 12.367 2.107 1 98.94 68 ILE A C 1
ATOM 518 O O . ILE A 1 68 ? -4.758 12.055 0.939 1 98.94 68 ILE A O 1
ATOM 522 N N . ALA A 1 69 ? -5.012 11.719 3.131 1 98.94 69 ALA A N 1
ATOM 523 C CA . ALA A 1 69 ? -5.801 10.5 2.961 1 98.94 69 ALA A CA 1
ATOM 524 C C . ALA A 1 69 ? -7.055 10.773 2.133 1 98.94 69 ALA A C 1
ATOM 526 O O . ALA A 1 69 ? -7.348 10.039 1.186 1 98.94 69 ALA A O 1
ATOM 527 N N . VAL A 1 70 ? -7.781 11.836 2.467 1 98.94 70 VAL A N 1
ATOM 528 C CA . VAL A 1 70 ? -9.055 12.094 1.801 1 98.94 70 VAL A CA 1
ATOM 529 C C . VAL A 1 70 ? -8.805 12.555 0.367 1 98.94 70 VAL A C 1
ATOM 531 O O . VAL A 1 70 ? -9.523 12.156 -0.554 1 98.94 70 VAL A O 1
ATOM 534 N N . LEU A 1 71 ? -7.77 13.32 0.113 1 98.94 71 LEU A N 1
ATOM 535 C CA . LEU A 1 71 ? -7.508 13.836 -1.228 1 98.94 71 LEU A CA 1
ATOM 536 C C . LEU A 1 71 ? -6.949 12.734 -2.129 1 98.94 71 LEU A C 1
ATOM 538 O O . LEU A 1 71 ? -7.34 12.625 -3.293 1 98.94 71 LEU A O 1
ATOM 542 N N . VAL A 1 72 ? -6.039 11.93 -1.585 1 98.88 72 VAL A N 1
ATOM 543 C CA . VAL A 1 72 ? -5.523 10.781 -2.328 1 98.88 72 VAL A CA 1
ATOM 544 C C . VAL A 1 72 ? -6.676 9.852 -2.699 1 98.88 72 VAL A C 1
ATOM 546 O O . VAL A 1 72 ? -6.762 9.391 -3.838 1 98.88 72 VAL A O 1
ATOM 549 N N . SER A 1 73 ? -7.531 9.602 -1.753 1 98.88 73 SER A N 1
ATOM 550 C CA . SER A 1 73 ? -8.664 8.711 -1.987 1 98.88 73 SER A CA 1
ATOM 551 C C . SER A 1 73 ? -9.625 9.289 -3.018 1 98.88 73 SER A C 1
ATOM 553 O O . SER A 1 73 ? -10.141 8.57 -3.869 1 98.88 73 SER A O 1
ATOM 555 N N . ARG A 1 74 ? -9.867 10.602 -2.945 1 98.69 74 ARG A N 1
ATOM 556 C CA . ARG A 1 74 ? -10.703 11.266 -3.939 1 98.69 74 ARG A CA 1
ATOM 557 C C . ARG A 1 74 ? -10.078 11.164 -5.328 1 98.69 74 ARG A C 1
ATOM 559 O O . ARG A 1 74 ? -10.773 10.875 -6.305 1 98.69 74 ARG A O 1
ATOM 566 N N . ASP A 1 75 ? -8.789 11.438 -5.422 1 98.5 75 ASP A N 1
ATOM 567 C CA . ASP A 1 75 ? -8.078 11.352 -6.695 1 98.5 75 ASP A CA 1
ATOM 568 C C . ASP A 1 75 ? -8.195 9.961 -7.297 1 98.5 75 ASP A C 1
ATOM 570 O O . ASP A 1 75 ? -8.227 9.805 -8.523 1 98.5 75 ASP A O 1
ATOM 574 N N . ASN A 1 76 ? -8.305 8.945 -6.438 1 98.44 76 ASN A N 1
ATOM 575 C CA . ASN A 1 76 ? -8.359 7.562 -6.887 1 98.44 76 ASN A CA 1
ATOM 576 C C . ASN A 1 76 ? -9.797 7.102 -7.094 1 98.44 76 ASN A C 1
ATOM 578 O O . ASN A 1 76 ? -10.039 5.98 -7.555 1 98.44 76 ASN A O 1
ATOM 582 N N . GLY A 1 77 ? -10.789 7.883 -6.723 1 98.19 77 GLY A N 1
ATOM 583 C CA . GLY A 1 77 ? -12.195 7.57 -6.918 1 98.19 77 GLY A CA 1
ATOM 584 C C . GLY A 1 77 ? -12.734 6.574 -5.91 1 98.19 77 GLY A C 1
ATOM 585 O O . GLY A 1 77 ? -13.688 5.852 -6.191 1 98.19 77 GLY A O 1
ATOM 586 N N . CYS A 1 78 ? -12.117 6.512 -4.789 1 98.56 78 CYS A N 1
ATOM 587 C CA . CYS A 1 78 ? -12.562 5.559 -3.777 1 98.56 78 CYS A CA 1
ATOM 588 C C . CYS A 1 78 ? -13.586 6.195 -2.848 1 98.56 78 CYS A C 1
ATOM 590 O O . CYS A 1 78 ? -13.227 6.84 -1.861 1 98.56 78 CYS A O 1
ATOM 592 N N . THR A 1 79 ? -14.852 5.938 -3.004 1 98.38 79 THR A N 1
ATOM 593 C CA . THR A 1 79 ? -15.93 6.562 -2.248 1 98.38 79 THR A CA 1
ATOM 594 C C . THR A 1 79 ? -15.906 6.105 -0.791 1 98.38 79 THR A C 1
ATOM 596 O O . THR A 1 79 ? -16.203 6.891 0.115 1 98.38 79 THR A O 1
ATOM 599 N N . TYR A 1 80 ? -15.547 4.883 -0.539 1 98.56 80 TYR A N 1
ATOM 600 C CA . TYR A 1 80 ? -15.438 4.359 0.82 1 98.56 80 TYR A CA 1
ATOM 601 C C . TYR A 1 80 ? -14.453 5.191 1.644 1 98.56 80 TYR A C 1
ATOM 603 O O . TYR A 1 80 ? -14.789 5.652 2.738 1 98.56 80 TYR A O 1
ATOM 611 N N . CYS A 1 81 ? -13.297 5.387 1.112 1 98.81 81 CYS A N 1
ATOM 612 C CA . CYS A 1 81 ? -12.242 6.074 1.853 1 98.81 81 CYS A CA 1
ATOM 613 C C . CYS A 1 81 ? -12.531 7.566 1.952 1 98.81 81 CYS A C 1
ATOM 615 O O . CYS A 1 81 ? -12.188 8.203 2.951 1 98.81 81 CYS A O 1
ATOM 617 N N . VAL A 1 82 ? -13.117 8.133 0.884 1 98.75 82 VAL A N 1
ATOM 618 C CA . VAL A 1 82 ? -13.5 9.539 0.979 1 98.75 82 VAL A CA 1
ATOM 619 C C . VAL A 1 82 ? -14.477 9.727 2.139 1 98.75 82 VAL A C 1
ATOM 621 O O . VAL A 1 82 ? -14.32 10.648 2.941 1 98.75 82 VAL A O 1
ATOM 624 N N . ALA A 1 83 ? -15.453 8.883 2.242 1 98.69 83 ALA A N 1
ATOM 625 C CA . ALA A 1 83 ? -16.406 8.945 3.346 1 98.69 83 ALA A CA 1
ATOM 626 C C . ALA A 1 83 ? -15.703 8.773 4.691 1 98.69 83 ALA A C 1
ATOM 628 O O . ALA A 1 83 ? -15.93 9.555 5.617 1 98.69 83 ALA A O 1
ATOM 629 N N . ALA A 1 84 ? -14.867 7.793 4.809 1 98.56 84 ALA A N 1
ATOM 630 C CA . ALA A 1 84 ? -14.18 7.477 6.055 1 98.56 84 ALA A CA 1
ATOM 631 C C . ALA A 1 84 ? -13.312 8.648 6.516 1 98.56 84 ALA A C 1
ATOM 633 O O . ALA A 1 84 ? -13.367 9.047 7.68 1 98.56 84 ALA A O 1
ATOM 634 N N . HIS A 1 85 ? -12.547 9.234 5.625 1 98.81 85 HIS A N 1
ATOM 635 C CA . HIS A 1 85 ? -11.586 10.258 6.02 1 98.81 85 HIS A CA 1
ATOM 636 C C . HIS A 1 85 ? -12.258 11.617 6.156 1 98.81 85 HIS A C 1
ATOM 638 O O . HIS A 1 85 ? -11.758 12.492 6.875 1 98.81 85 HIS A O 1
ATOM 644 N N . THR A 1 86 ? -13.375 11.805 5.41 1 98.75 86 THR A N 1
ATOM 645 C CA . THR A 1 86 ? -14.219 12.953 5.719 1 98.75 86 THR A CA 1
ATOM 646 C C . THR A 1 86 ? -14.727 12.883 7.156 1 98.75 86 THR A C 1
ATOM 648 O O . THR A 1 86 ? -14.648 13.859 7.898 1 98.75 86 THR A O 1
ATOM 651 N N . GLY A 1 87 ? -15.242 11.734 7.523 1 98.38 87 GLY A N 1
ATOM 652 C CA . GLY A 1 87 ? -15.664 11.523 8.898 1 98.38 87 GLY A CA 1
ATOM 653 C C . GLY A 1 87 ? -14.547 11.719 9.906 1 98.38 87 GLY A C 1
ATOM 654 O O . GLY A 1 87 ? -14.766 12.305 10.969 1 98.38 87 GLY A O 1
ATOM 655 N N . ALA A 1 88 ? -13.375 11.25 9.609 1 98.44 88 ALA A N 1
ATOM 656 C CA . ALA A 1 88 ? -12.234 11.383 10.508 1 98.44 88 ALA A CA 1
ATOM 657 C C . ALA A 1 88 ? -11.859 12.852 10.703 1 98.44 88 ALA A C 1
ATOM 659 O O . ALA A 1 88 ? -11.523 13.273 11.812 1 98.44 88 ALA A O 1
ATOM 660 N N . LEU A 1 89 ? -11.844 13.617 9.602 1 98.81 89 LEU A N 1
ATOM 661 C CA . LEU A 1 89 ? -11.578 15.047 9.703 1 98.81 89 LEU A CA 1
ATOM 662 C C . LEU A 1 89 ? -12.602 15.734 10.617 1 98.81 89 LEU A C 1
ATOM 664 O O . LEU A 1 89 ? -12.234 16.531 11.469 1 98.81 89 LEU A O 1
ATOM 668 N N . LYS A 1 90 ? -13.844 15.406 10.492 1 98.69 90 LYS A N 1
ATOM 669 C CA . LYS A 1 90 ? -14.883 15.969 11.359 1 98.69 90 LYS A CA 1
ATOM 670 C C . LYS A 1 90 ? -14.641 15.594 12.812 1 98.69 90 LYS A C 1
ATOM 672 O O . LYS A 1 90 ? -14.805 16.422 13.711 1 98.69 90 LYS A O 1
ATOM 677 N N . ALA A 1 91 ? -14.273 14.391 13.008 1 97.88 91 ALA A N 1
ATOM 678 C CA . ALA A 1 91 ? -14.07 13.875 14.352 1 97.88 91 ALA A CA 1
ATOM 679 C C . ALA A 1 91 ? -12.961 14.633 15.078 1 97.88 91 ALA A C 1
ATOM 681 O O . ALA A 1 91 ? -12.961 14.727 16.312 1 97.88 91 ALA A O 1
ATOM 682 N N . ILE A 1 92 ? -12.055 15.234 14.336 1 98 92 ILE A N 1
ATOM 683 C CA . ILE A 1 92 ? -10.961 15.945 14.992 1 98 92 ILE A CA 1
ATOM 684 C C . ILE A 1 92 ? -11.242 17.453 14.969 1 98 92 ILE A C 1
ATOM 686 O O . ILE A 1 92 ? -10.336 18.25 15.211 1 98 92 ILE A O 1
ATOM 690 N N . GLY A 1 93 ? -12.391 17.828 14.555 1 98.44 93 GLY A N 1
ATOM 691 C CA . GLY A 1 93 ? -12.836 19.203 14.773 1 98.44 93 GLY A CA 1
ATOM 692 C C . GLY A 1 93 ? -12.805 20.047 13.516 1 98.44 93 GLY A C 1
ATOM 693 O O . GLY A 1 93 ? -13.016 21.266 13.578 1 98.44 93 GLY A O 1
ATOM 694 N N . ILE A 1 94 ? -12.539 19.422 12.391 1 98.75 94 ILE A N 1
ATOM 695 C CA . ILE A 1 94 ? -12.555 20.188 11.156 1 98.75 94 ILE A CA 1
ATOM 696 C C . ILE A 1 94 ? -13.992 20.359 10.664 1 98.75 94 ILE A C 1
ATOM 698 O O . ILE A 1 94 ? -14.727 19.375 10.547 1 98.75 94 ILE A O 1
ATOM 702 N N . SER A 1 95 ? -14.43 21.594 10.406 1 98.56 95 SER A N 1
ATOM 703 C CA . SER A 1 95 ? -15.812 21.891 10.031 1 98.56 95 SER A CA 1
ATOM 704 C C . SER A 1 95 ? -16.109 21.422 8.609 1 98.56 95 SER A C 1
ATOM 706 O O . SER A 1 95 ? -15.195 21.266 7.797 1 98.56 95 SER A O 1
ATOM 708 N N . ASP A 1 96 ? -17.359 21.219 8.328 1 98.38 96 ASP A N 1
ATOM 709 C CA . ASP A 1 96 ? -17.797 20.875 6.977 1 98.38 96 ASP A CA 1
ATOM 710 C C . ASP A 1 96 ? -17.344 21.922 5.965 1 98.38 96 ASP A C 1
ATOM 712 O O . ASP A 1 96 ? -16.969 21.594 4.836 1 98.38 96 ASP A O 1
ATOM 716 N N . GLU A 1 97 ? -17.422 23.109 6.387 1 98.25 97 GLU A N 1
ATOM 717 C CA . GLU A 1 97 ? -17 24.203 5.512 1 98.25 97 GLU A CA 1
ATOM 718 C C . GLU A 1 97 ? -15.516 24.078 5.172 1 98.25 97 GLU A C 1
ATOM 720 O O . GLU A 1 97 ? -15.133 24.188 4.004 1 98.25 97 GLU A O 1
ATOM 725 N N . GLU A 1 98 ? -14.711 23.859 6.188 1 98.38 98 GLU A N 1
ATOM 726 C CA . GLU A 1 98 ? -13.273 23.734 5.965 1 98.38 98 GLU A CA 1
ATOM 727 C C . GLU A 1 98 ? -12.953 22.484 5.137 1 98.38 98 GLU A C 1
ATOM 729 O O . GLU A 1 98 ? -12.055 22.516 4.293 1 98.38 98 GLU A O 1
ATOM 734 N N . ILE A 1 99 ? -13.648 21.406 5.367 1 98.75 99 ILE A N 1
ATOM 735 C CA . ILE A 1 99 ? -13.469 20.203 4.574 1 98.75 99 ILE A CA 1
ATOM 736 C C . ILE A 1 99 ? -13.805 20.484 3.111 1 98.75 99 ILE A C 1
ATOM 738 O O . ILE A 1 99 ? -13.109 20.031 2.205 1 98.75 99 ILE A O 1
ATOM 742 N N . GLY A 1 100 ? -14.891 21.219 2.873 1 98.5 100 GLY A N 1
ATOM 743 C CA . GLY A 1 100 ? -15.219 21.656 1.522 1 98.5 100 GLY A CA 1
ATOM 744 C C . GLY A 1 100 ? -14.094 22.422 0.848 1 98.5 100 GLY A C 1
ATOM 745 O O . GLY A 1 100 ? -13.797 22.188 -0.327 1 98.5 100 GLY A O 1
ATOM 746 N N . ILE A 1 101 ? -13.484 23.312 1.573 1 98.5 101 ILE A N 1
ATOM 747 C CA . ILE A 1 101 ? -12.375 24.109 1.046 1 98.5 101 ILE A CA 1
ATOM 748 C C . ILE A 1 101 ? -11.195 23.188 0.74 1 98.5 101 ILE A C 1
ATOM 750 O O . ILE A 1 101 ? -10.562 23.312 -0.313 1 98.5 101 ILE A O 1
ATOM 754 N N . ILE A 1 102 ? -10.906 22.281 1.652 1 98.56 102 ILE A N 1
ATOM 755 C CA . ILE A 1 102 ? -9.82 21.312 1.474 1 98.56 102 ILE A CA 1
ATOM 756 C C . ILE A 1 102 ? -10.031 20.531 0.179 1 98.56 102 ILE A C 1
ATOM 758 O O . ILE A 1 102 ? -9.109 20.375 -0.619 1 98.56 102 ILE A O 1
ATOM 762 N N . MET A 1 103 ? -11.266 20.094 -0.035 1 98 103 MET A N 1
ATOM 763 C CA . MET A 1 103 ? -11.602 19.266 -1.189 1 98 103 MET A CA 1
ATOM 764 C C . MET A 1 103 ? -11.531 20.078 -2.48 1 98 103 MET A C 1
ATOM 766 O O . MET A 1 103 ? -11.234 19.531 -3.545 1 98 103 MET A O 1
ATOM 770 N N . GLN A 1 104 ? -11.68 21.328 -2.342 1 97 104 GLN A N 1
ATOM 771 C CA . GLN A 1 104 ? -11.75 22.172 -3.533 1 97 104 GLN A CA 1
ATOM 772 C C . GLN A 1 104 ? -10.375 22.719 -3.9 1 97 104 GLN A C 1
ATOM 774 O O . GLN A 1 104 ? -10 22.75 -5.078 1 97 104 GLN A O 1
ATOM 779 N N . SER A 1 105 ? -9.688 23.25 -2.828 1 96.88 105 SER A N 1
ATOM 780 C CA . SER A 1 105 ? -8.391 23.859 -3.096 1 96.88 105 SER A CA 1
ATOM 781 C C . SER A 1 105 ? -7.535 23.922 -1.834 1 96.88 105 SER A C 1
ATOM 783 O O . SER A 1 105 ? -7.816 24.703 -0.925 1 96.88 105 SER A O 1
ATOM 785 N N . ILE A 1 106 ? -6.484 23.25 -1.873 1 96.88 106 ILE A N 1
ATOM 786 C CA . ILE A 1 106 ? -5.59 23.219 -0.722 1 96.88 106 ILE A CA 1
ATOM 787 C C . ILE A 1 106 ? -4.973 24.594 -0.508 1 96.88 106 ILE A C 1
ATOM 789 O O . ILE A 1 106 ? -4.684 24.984 0.626 1 96.88 106 ILE A O 1
ATOM 793 N N . GLU A 1 107 ? -4.867 25.359 -1.582 1 95.94 107 GLU A N 1
ATOM 794 C CA . GLU A 1 107 ? -4.301 26.703 -1.512 1 95.94 107 GLU A CA 1
ATOM 795 C C . GLU A 1 107 ? -5.168 27.625 -0.659 1 95.94 107 GLU A C 1
ATOM 797 O O . GLU A 1 107 ? -4.66 28.547 -0.014 1 95.94 107 GLU A O 1
ATOM 802 N N . GLN A 1 108 ? -6.387 27.375 -0.594 1 97.44 108 GLN A N 1
ATOM 803 C CA . GLN A 1 108 ? -7.32 28.234 0.126 1 97.44 108 GLN A CA 1
ATOM 804 C C . GLN A 1 108 ? -7.594 27.703 1.528 1 97.44 108 GLN A C 1
ATOM 806 O O . GLN A 1 108 ? -8.242 28.375 2.338 1 97.44 108 GLN A O 1
ATOM 811 N N . ALA A 1 109 ? -7.16 26.516 1.774 1 97.75 109 ALA A N 1
ATOM 812 C CA . ALA A 1 109 ? -7.406 25.891 3.072 1 97.75 109 ALA A CA 1
ATOM 813 C C . ALA A 1 109 ? -6.438 26.422 4.129 1 97.75 109 ALA A C 1
ATOM 815 O O . ALA A 1 109 ? -5.402 27 3.793 1 97.75 109 ALA A O 1
ATOM 816 N N . ASP A 1 110 ? -6.805 26.297 5.344 1 97.81 110 ASP A N 1
ATOM 817 C CA . ASP A 1 110 ? -6.031 26.828 6.461 1 97.81 110 ASP A CA 1
ATOM 818 C C . ASP A 1 110 ? -4.883 25.891 6.832 1 97.81 110 ASP A C 1
ATOM 820 O O . ASP A 1 110 ? -4.965 25.172 7.824 1 97.81 110 ASP A O 1
ATOM 824 N N . PHE A 1 111 ? -3.822 25.922 6.062 1 98.44 111 PHE A N 1
ATOM 825 C CA . PHE A 1 111 ? -2.561 25.234 6.27 1 98.44 111 PHE A CA 1
ATOM 826 C C . PHE A 1 111 ? -1.381 26.172 6.125 1 98.44 111 PHE A C 1
ATOM 828 O O . PHE A 1 111 ? -1.479 27.203 5.438 1 98.44 111 PHE A O 1
ATOM 835 N N . SER A 1 112 ? -0.289 25.891 6.797 1 98.12 112 SER A N 1
ATOM 836 C CA . SER A 1 112 ? 0.956 26.625 6.559 1 98.12 112 SER A CA 1
ATOM 837 C C . SER A 1 112 ? 1.498 26.328 5.16 1 98.12 112 SER A C 1
ATOM 839 O O . SER A 1 112 ? 1.089 25.375 4.516 1 98.12 112 SER A O 1
ATOM 841 N N . ALA A 1 113 ? 2.408 27.172 4.664 1 97.12 113 ALA A N 1
ATOM 842 C CA . ALA A 1 113 ? 3.053 26.969 3.369 1 97.12 113 ALA A CA 1
ATOM 843 C C . ALA A 1 113 ? 3.742 25.609 3.312 1 97.12 113 ALA A C 1
ATOM 845 O O . ALA A 1 113 ? 3.68 24.906 2.295 1 97.12 113 ALA A O 1
ATOM 846 N N . LYS A 1 114 ? 4.336 25.281 4.418 1 98.19 114 LYS A N 1
ATOM 847 C CA . LYS A 1 114 ? 5.023 23.984 4.508 1 98.19 114 LYS A CA 1
ATOM 848 C C . LYS A 1 114 ? 4.039 22.828 4.359 1 98.19 114 LYS A C 1
ATOM 850 O O . LYS A 1 114 ? 4.301 21.875 3.613 1 98.19 114 LYS A O 1
ATOM 855 N N . GLU A 1 115 ? 2.939 22.906 5.051 1 98.5 115 GLU A N 1
ATOM 856 C CA . GLU A 1 115 ? 1.932 21.859 5 1 98.5 115 GLU A CA 1
ATOM 857 C C . GLU A 1 115 ? 1.31 21.75 3.609 1 98.5 115 GLU A C 1
ATOM 859 O O . GLU A 1 115 ? 1.091 20.656 3.102 1 98.5 115 GLU A O 1
ATOM 864 N N . LYS A 1 116 ? 1.038 22.859 2.986 1 98.12 116 LYS A N 1
ATOM 865 C CA . LYS A 1 116 ? 0.477 22.859 1.639 1 98.12 116 LYS A CA 1
ATOM 866 C C . LYS A 1 116 ? 1.427 22.203 0.643 1 98.12 116 LYS A C 1
ATOM 868 O O . LYS A 1 116 ? 0.996 21.438 -0.216 1 98.12 116 LYS A O 1
ATOM 873 N N . ALA A 1 117 ? 2.705 22.516 0.753 1 97.69 117 ALA A N 1
ATOM 874 C CA . ALA A 1 117 ? 3.709 21.906 -0.12 1 97.69 117 ALA A CA 1
ATOM 875 C C . ALA A 1 117 ? 3.744 20.391 0.05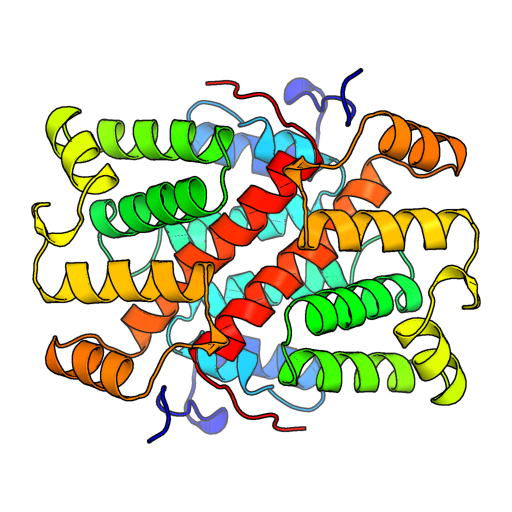 1 97.69 117 ALA A C 1
ATOM 877 O O . ALA A 1 117 ? 3.799 19.656 -0.935 1 97.69 117 ALA A O 1
ATOM 878 N N . LEU A 1 118 ? 3.65 19.984 1.271 1 98.38 118 LEU A N 1
ATOM 879 C CA . LEU A 1 118 ? 3.721 18.562 1.588 1 98.38 118 LEU A CA 1
ATOM 880 C C . LEU A 1 118 ? 2.486 17.828 1.071 1 98.38 118 LEU A C 1
ATOM 882 O O . LEU A 1 118 ? 2.6 16.75 0.5 1 98.38 118 LEU A O 1
ATOM 886 N N . ILE A 1 119 ? 1.312 18.391 1.286 1 98.69 119 ILE A N 1
ATOM 887 C CA . ILE A 1 119 ? 0.059 17.781 0.839 1 98.69 119 ILE A CA 1
ATOM 888 C C . ILE A 1 119 ? 0.044 17.703 -0.686 1 98.69 119 ILE A C 1
ATOM 890 O O . ILE A 1 119 ? -0.305 16.656 -1.251 1 98.69 119 ILE A O 1
ATOM 894 N N . GLY A 1 120 ? 0.449 18.781 -1.358 1 97.81 120 GLY A N 1
ATOM 895 C CA . GLY A 1 120 ? 0.529 18.781 -2.811 1 97.81 120 GLY A CA 1
ATOM 896 C C . GLY A 1 120 ? 1.478 17.734 -3.355 1 97.81 120 GLY A C 1
ATOM 897 O O . GLY A 1 120 ? 1.159 17.047 -4.328 1 97.81 120 GLY A O 1
ATOM 898 N N . PHE A 1 121 ? 2.576 17.609 -2.686 1 98.38 121 PHE A N 1
ATOM 899 C CA . PHE A 1 121 ? 3.568 16.609 -3.068 1 98.38 121 PHE A CA 1
ATOM 900 C C . PHE A 1 121 ? 2.992 15.211 -2.953 1 98.38 121 PHE A C 1
ATOM 902 O O . PHE A 1 121 ? 3.141 14.398 -3.865 1 98.38 121 PHE A O 1
ATOM 909 N N . ALA A 1 122 ? 2.348 14.914 -1.843 1 98.69 122 ALA A N 1
ATOM 910 C CA . ALA A 1 122 ? 1.77 13.586 -1.615 1 98.69 122 ALA A CA 1
ATOM 911 C C . ALA A 1 122 ? 0.708 13.266 -2.664 1 98.69 122 ALA A C 1
ATOM 913 O O . ALA A 1 122 ? 0.618 12.133 -3.135 1 98.69 122 ALA A O 1
ATOM 914 N N . ARG A 1 123 ? -0.055 14.25 -3.072 1 98.62 123 ARG A N 1
ATOM 915 C CA . ARG A 1 123 ? -1.075 14.039 -4.094 1 98.62 123 ARG A CA 1
ATOM 916 C C . ARG A 1 123 ? -0.44 13.727 -5.445 1 98.62 123 ARG A C 1
ATOM 918 O O . ARG A 1 123 ? -0.912 12.852 -6.172 1 98.62 123 ARG A O 1
ATOM 925 N N . LYS A 1 124 ? 0.572 14.477 -5.746 1 98.44 124 LYS A N 1
ATOM 926 C CA . LYS A 1 124 ? 1.248 14.219 -7.016 1 98.44 124 LYS A CA 1
ATOM 927 C C . LYS A 1 124 ? 1.908 12.844 -7.016 1 98.44 124 LYS A C 1
ATOM 929 O O . LYS A 1 124 ? 1.895 12.141 -8.031 1 98.44 124 LYS A O 1
ATOM 934 N N . ALA A 1 125 ? 2.504 12.453 -5.898 1 98.75 125 ALA A N 1
ATOM 935 C CA . ALA A 1 125 ? 3.09 11.125 -5.75 1 98.75 125 ALA A CA 1
ATOM 936 C C . ALA A 1 125 ? 2.053 10.039 -6.02 1 98.75 125 ALA A C 1
ATOM 938 O O . ALA A 1 125 ? 2.385 8.969 -6.535 1 98.75 125 ALA A O 1
ATOM 939 N N . ASN A 1 126 ? 0.833 10.312 -5.648 1 98.75 126 ASN A N 1
ATOM 940 C CA . ASN A 1 126 ? -0.268 9.383 -5.871 1 98.75 126 ASN A CA 1
ATOM 941 C C . ASN A 1 126 ? -0.66 9.32 -7.348 1 98.75 126 ASN A C 1
ATOM 943 O O . ASN A 1 126 ? -0.795 8.242 -7.914 1 98.75 126 ASN A O 1
ATOM 947 N N . THR A 1 127 ? -0.716 10.406 -8.031 1 98.38 127 THR A N 1
ATOM 948 C CA . THR A 1 127 ? -1.341 10.469 -9.352 1 98.38 127 THR A CA 1
ATOM 949 C C . THR A 1 127 ? -0.291 10.359 -10.453 1 98.38 127 THR A C 1
ATOM 951 O O . THR A 1 127 ? -0.551 9.781 -11.508 1 98.38 127 THR A O 1
ATOM 954 N N . ASN A 1 128 ? 0.855 10.984 -10.188 1 97.94 128 ASN A N 1
ATOM 955 C CA . ASN A 1 128 ? 1.887 11.055 -11.219 1 97.94 128 ASN A CA 1
ATOM 956 C C . ASN A 1 128 ? 3.287 11.016 -10.609 1 97.94 128 ASN A C 1
ATOM 958 O O . ASN A 1 128 ? 4.066 11.953 -10.773 1 97.94 128 ASN A O 1
ATOM 962 N N . PRO A 1 129 ? 3.617 9.914 -10.07 1 98.19 129 PRO A N 1
ATOM 963 C CA . PRO A 1 129 ? 4.887 9.844 -9.344 1 98.19 129 PRO A CA 1
ATOM 964 C C . PRO A 1 129 ? 6.098 10.062 -10.25 1 98.19 129 PRO A C 1
ATOM 966 O O . PRO A 1 129 ? 7.094 10.648 -9.828 1 98.19 129 PRO A O 1
ATOM 969 N N . THR A 1 130 ? 6.07 9.75 -11.516 1 96.31 130 THR A N 1
ATOM 970 C CA . THR A 1 130 ? 7.215 9.805 -12.422 1 96.31 130 THR A CA 1
ATOM 971 C C . THR A 1 130 ? 7.402 11.211 -12.977 1 96.31 130 THR A C 1
ATOM 973 O O . THR A 1 130 ? 8.414 11.508 -13.617 1 96.31 130 THR A O 1
ATOM 976 N N . ARG A 1 131 ? 6.473 12.102 -12.664 1 96.75 131 ARG A N 1
ATOM 977 C CA . ARG A 1 131 ? 6.535 13.445 -13.234 1 96.75 131 ARG A CA 1
ATOM 978 C C . ARG A 1 131 ? 6.938 14.469 -12.18 1 96.75 131 ARG A C 1
ATOM 980 O O . ARG A 1 131 ? 6.91 15.672 -12.438 1 96.75 131 ARG A O 1
ATOM 987 N N . ILE A 1 132 ? 7.23 13.992 -11.016 1 97.31 132 ILE A N 1
ATOM 988 C CA . ILE A 1 132 ? 7.754 14.898 -9.992 1 97.31 132 ILE A CA 1
ATOM 989 C C . ILE A 1 132 ? 9.148 15.367 -10.383 1 97.31 132 ILE A C 1
ATOM 991 O O . ILE A 1 132 ? 10.039 14.547 -10.641 1 97.31 132 ILE A O 1
ATOM 995 N N . GLU A 1 133 ? 9.266 16.641 -10.375 1 95.56 133 GLU A N 1
ATOM 996 C CA . GLU A 1 133 ? 10.508 17.219 -10.867 1 95.56 133 GLU A CA 1
ATOM 997 C C . GLU A 1 133 ? 11.398 17.688 -9.711 1 95.56 133 GLU A C 1
ATOM 999 O O . GLU A 1 133 ? 10.922 17.828 -8.578 1 95.56 133 GLU A O 1
ATOM 1004 N N . ASP A 1 134 ? 12.641 17.969 -10.055 1 94.69 134 ASP A N 1
ATOM 1005 C CA . ASP A 1 134 ? 13.602 18.438 -9.062 1 94.69 134 ASP A CA 1
ATOM 1006 C C . ASP A 1 134 ? 13.148 19.766 -8.438 1 94.69 134 ASP A C 1
ATOM 1008 O O . ASP A 1 134 ? 13.367 20 -7.25 1 94.69 134 ASP A O 1
ATOM 1012 N N . ALA A 1 135 ? 12.531 20.531 -9.266 1 94.94 135 ALA A N 1
ATOM 1013 C CA . ALA A 1 135 ? 12.086 21.844 -8.789 1 94.94 135 ALA A CA 1
ATOM 1014 C C . ALA A 1 135 ? 11.055 21.688 -7.676 1 94.94 135 ALA A C 1
ATOM 1016 O O . ALA A 1 135 ? 11 22.516 -6.758 1 94.94 135 ALA A O 1
ATOM 1017 N N . GLU A 1 136 ? 10.258 20.688 -7.719 1 94.81 136 GLU A N 1
ATOM 1018 C CA . GLU A 1 136 ? 9.266 20.453 -6.676 1 94.81 136 GLU A CA 1
ATOM 1019 C C . GLU A 1 136 ? 9.938 20.031 -5.371 1 94.81 136 GLU A C 1
ATOM 1021 O O . GLU A 1 136 ? 9.508 20.438 -4.289 1 94.81 136 GLU A O 1
ATOM 1026 N N . PHE A 1 137 ? 11 19.25 -5.496 1 95.31 137 PHE A N 1
ATOM 1027 C CA . PHE A 1 137 ? 11.742 18.891 -4.293 1 95.31 137 PHE A CA 1
ATOM 1028 C C . PHE A 1 137 ? 12.461 20.094 -3.705 1 95.31 137 PHE A C 1
ATOM 1030 O O . PHE A 1 137 ? 12.516 20.25 -2.484 1 95.31 137 PHE A O 1
ATOM 1037 N N . ASP A 1 138 ? 12.984 20.906 -4.586 1 94.69 138 ASP A N 1
ATOM 1038 C CA . ASP A 1 138 ? 13.609 22.141 -4.129 1 94.69 138 ASP A CA 1
ATOM 1039 C C . ASP A 1 138 ? 12.609 23.016 -3.367 1 94.69 138 ASP A C 1
ATOM 1041 O O . ASP A 1 138 ? 12.945 23.594 -2.334 1 94.69 138 ASP A O 1
ATOM 1045 N N . ALA A 1 139 ? 11.414 23.078 -3.883 1 95.31 139 ALA A N 1
ATOM 1046 C CA . ALA A 1 139 ? 10.367 23.859 -3.24 1 95.31 139 ALA A CA 1
ATOM 1047 C C . ALA A 1 139 ? 10.023 23.297 -1.865 1 95.31 139 ALA A C 1
ATOM 1049 O O . ALA A 1 139 ? 9.758 24.047 -0.926 1 95.31 139 ALA A O 1
ATOM 1050 N N . LEU A 1 140 ? 9.984 21.984 -1.724 1 97.38 140 LEU A N 1
ATOM 1051 C CA . LEU A 1 140 ? 9.75 21.344 -0.429 1 97.38 140 LEU A CA 1
ATOM 1052 C C . LEU A 1 140 ? 1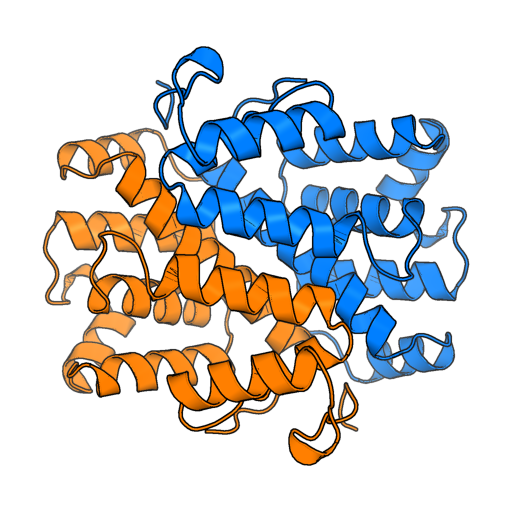0.836 21.734 0.569 1 97.38 140 LEU A C 1
ATOM 1054 O O . LEU A 1 140 ? 10.531 22.125 1.702 1 97.38 140 LEU A O 1
ATOM 1058 N N . ARG A 1 141 ? 12.031 21.703 0.101 1 95.5 141 ARG A N 1
ATOM 1059 C CA . ARG A 1 141 ? 13.156 22.047 0.962 1 95.5 141 ARG A CA 1
ATOM 1060 C C . ARG A 1 141 ? 13.117 23.5 1.378 1 95.5 141 ARG A C 1
ATOM 1062 O O . ARG A 1 141 ? 13.367 23.828 2.539 1 95.5 141 ARG A O 1
ATOM 1069 N N . GLN A 1 142 ? 12.789 24.297 0.431 1 96.12 142 GLN A N 1
ATOM 1070 C CA . GLN A 1 142 ? 12.703 25.734 0.702 1 96.12 142 GLN A CA 1
ATOM 1071 C C . GLN A 1 142 ? 11.602 26.031 1.716 1 96.12 142 GLN A C 1
ATOM 1073 O O . GLN A 1 142 ? 11.727 26.953 2.523 1 96.12 142 GLN A O 1
ATOM 1078 N N . ALA A 1 143 ? 10.609 25.219 1.698 1 96.88 143 ALA A N 1
ATOM 1079 C CA . ALA A 1 143 ? 9.5 25.391 2.633 1 96.88 143 ALA A CA 1
ATOM 1080 C C . ALA A 1 143 ? 9.844 24.812 4.004 1 96.88 143 ALA A C 1
ATOM 1082 O O . ALA A 1 143 ? 9.07 24.969 4.957 1 96.88 143 ALA A O 1
ATOM 1083 N N . GLY A 1 144 ? 11.008 24.156 4.113 1 97.31 144 GLY A N 1
ATOM 1084 C CA . GLY A 1 144 ? 11.469 23.641 5.395 1 97.31 144 GLY A CA 1
ATOM 1085 C C . GLY A 1 144 ? 11.039 22.203 5.648 1 97.31 144 GLY A C 1
ATOM 1086 O O . GLY A 1 144 ? 11.07 21.734 6.785 1 97.31 144 GLY A O 1
ATOM 1087 N N . VAL A 1 145 ? 10.672 21.516 4.609 1 97.88 145 VAL A N 1
ATOM 1088 C CA . VAL A 1 145 ? 10.258 20.125 4.762 1 97.88 145 VAL A CA 1
ATOM 1089 C C . VAL A 1 145 ? 11.484 19.219 4.891 1 97.88 145 VAL A C 1
ATOM 1091 O O . VAL A 1 145 ? 12.414 19.312 4.09 1 97.88 145 VAL A O 1
ATOM 1094 N N . SER A 1 146 ? 11.523 18.359 5.895 1 97.69 146 SER A N 1
ATOM 1095 C CA . SER A 1 146 ? 12.633 17.422 6.121 1 97.69 146 SER A CA 1
ATOM 1096 C C . SER A 1 146 ? 12.43 16.125 5.348 1 97.69 146 SER A C 1
ATOM 1098 O O . SER A 1 146 ? 11.328 15.844 4.875 1 97.69 146 SER A O 1
ATOM 1100 N N . ASP A 1 147 ? 13.492 15.312 5.234 1 97.69 147 ASP A N 1
ATOM 1101 C CA . ASP A 1 147 ? 13.383 13.992 4.617 1 97.69 147 ASP A CA 1
ATOM 1102 C C . ASP A 1 147 ? 12.391 13.117 5.367 1 97.69 147 ASP A C 1
ATOM 1104 O O . ASP A 1 147 ? 11.609 12.391 4.746 1 97.69 147 ASP A O 1
ATOM 1108 N N . ALA A 1 148 ? 12.414 13.203 6.684 1 98.19 148 ALA A N 1
ATOM 1109 C CA . ALA A 1 148 ? 11.508 12.422 7.512 1 98.19 148 ALA A CA 1
ATOM 1110 C C . ALA A 1 148 ? 10.055 12.781 7.219 1 98.19 148 ALA A C 1
ATOM 1112 O O . ALA A 1 148 ? 9.195 11.898 7.145 1 98.19 148 ALA A O 1
ATOM 1113 N N . GLU A 1 149 ? 9.789 14.055 7.059 1 98.69 149 GLU A N 1
ATOM 1114 C CA . GLU A 1 149 ? 8.43 14.5 6.77 1 98.69 149 GLU A CA 1
ATOM 1115 C C . GLU A 1 149 ? 7.988 14.062 5.379 1 98.69 149 GLU A C 1
ATOM 1117 O O . GLU A 1 149 ? 6.824 13.711 5.168 1 98.69 149 GLU A O 1
ATOM 1122 N N . ILE A 1 150 ? 8.891 14.094 4.398 1 98.62 150 ILE A N 1
ATOM 1123 C CA . ILE A 1 150 ? 8.602 13.625 3.047 1 98.62 150 ILE A CA 1
ATOM 1124 C C . ILE A 1 150 ? 8.211 12.148 3.088 1 98.62 150 ILE A C 1
ATOM 1126 O O . ILE A 1 150 ? 7.168 11.766 2.549 1 98.62 150 ILE A O 1
ATOM 1130 N N . VAL A 1 151 ? 8.977 11.367 3.811 1 98.75 151 VAL A N 1
ATOM 1131 C CA . VAL A 1 151 ? 8.734 9.93 3.869 1 98.75 151 VAL A CA 1
ATOM 1132 C C . VAL A 1 151 ? 7.445 9.656 4.637 1 98.75 151 VAL A C 1
ATOM 1134 O O . VAL A 1 151 ? 6.668 8.773 4.254 1 98.75 151 VAL A O 1
ATOM 1137 N N . GLU A 1 152 ? 7.227 10.359 5.672 1 98.88 152 GLU A N 1
ATOM 1138 C CA . GLU A 1 152 ? 5.992 10.211 6.438 1 98.88 152 GLU A CA 1
ATOM 1139 C C . GLU A 1 152 ? 4.77 10.523 5.582 1 98.88 152 GLU A C 1
ATOM 1141 O O . GLU A 1 152 ? 3.787 9.781 5.598 1 98.88 152 GLU A O 1
ATOM 1146 N N . ALA A 1 153 ? 4.809 11.594 4.793 1 98.88 153 ALA A N 1
ATOM 1147 C CA . ALA A 1 153 ? 3.705 11.953 3.906 1 98.88 153 ALA A CA 1
ATOM 1148 C C . ALA A 1 153 ? 3.51 10.891 2.824 1 98.88 153 ALA A C 1
ATOM 1150 O O . ALA A 1 153 ? 2.375 10.523 2.504 1 98.88 153 ALA A O 1
ATOM 1151 N N . LEU A 1 154 ? 4.59 10.43 2.277 1 98.88 154 LEU A N 1
ATOM 1152 C CA . LEU A 1 154 ? 4.508 9.367 1.287 1 98.88 154 LEU A CA 1
ATOM 1153 C C . LEU A 1 154 ? 3.912 8.102 1.896 1 98.88 154 LEU A C 1
ATOM 1155 O O . LEU A 1 154 ? 3.207 7.352 1.217 1 98.88 154 LEU A O 1
ATOM 1159 N N . GLY A 1 155 ? 4.219 7.883 3.203 1 98.94 155 GLY A N 1
ATOM 1160 C CA . GLY A 1 155 ? 3.615 6.758 3.9 1 98.94 155 GLY A CA 1
ATOM 1161 C C . GLY A 1 155 ? 2.1 6.816 3.92 1 98.94 155 GLY A C 1
ATOM 1162 O O . GLY A 1 155 ? 1.432 5.797 3.73 1 98.94 155 GLY A O 1
ATOM 1163 N N . VAL A 1 156 ? 1.549 7.988 4.137 1 98.94 156 VAL A N 1
ATOM 1164 C CA . VAL A 1 156 ? 0.1 8.156 4.094 1 98.94 156 VAL A CA 1
ATOM 1165 C C . VAL A 1 156 ? -0.411 7.887 2.682 1 98.94 156 VAL A C 1
ATOM 1167 O O . VAL A 1 156 ? -1.358 7.121 2.492 1 98.94 156 VAL A O 1
ATOM 1170 N N . MET A 1 157 ? 0.292 8.453 1.705 1 98.94 157 MET A N 1
ATOM 1171 C CA . MET A 1 157 ? -0.083 8.273 0.305 1 98.94 157 MET A CA 1
ATOM 1172 C C . MET A 1 157 ? -0.068 6.801 -0.085 1 98.94 157 MET A C 1
ATOM 1174 O O . MET A 1 157 ? -1.016 6.309 -0.697 1 98.94 157 MET A O 1
ATOM 1178 N N . GLU A 1 158 ? 1.01 6.113 0.226 1 98.75 158 GLU A N 1
ATOM 1179 C CA . GLU A 1 158 ? 1.114 4.727 -0.228 1 98.75 158 GLU A CA 1
ATOM 1180 C C . GLU A 1 158 ? 0.108 3.834 0.491 1 98.75 158 GLU A C 1
ATOM 1182 O O . GLU A 1 158 ? -0.447 2.91 -0.107 1 98.75 158 GLU A O 1
ATOM 1187 N N . LEU A 1 159 ? -0.207 4.098 1.804 1 98.88 159 LEU A N 1
ATOM 1188 C CA . LEU A 1 159 ? -1.206 3.338 2.547 1 98.88 159 LEU A CA 1
ATOM 1189 C C . LEU A 1 159 ? -2.574 3.441 1.881 1 98.88 159 LEU A C 1
ATOM 1191 O O . LEU A 1 159 ? -3.207 2.424 1.593 1 98.88 159 LEU A O 1
ATOM 1195 N N . PHE A 1 160 ? -2.939 4.598 1.529 1 98.94 160 PHE A N 1
ATOM 1196 C CA . PHE A 1 160 ? -4.332 4.754 1.123 1 98.94 160 PHE A CA 1
ATOM 1197 C C . PHE A 1 160 ? -4.488 4.512 -0.373 1 98.94 160 PHE A C 1
ATOM 1199 O O . PHE A 1 160 ? -5.566 4.129 -0.834 1 98.94 160 PHE A O 1
ATOM 1206 N N . THR A 1 161 ? -3.42 4.684 -1.199 1 98.88 161 THR A N 1
ATOM 1207 C CA . THR A 1 161 ? -3.51 4.191 -2.57 1 98.88 161 THR A CA 1
ATOM 1208 C C . THR A 1 161 ? -3.742 2.684 -2.588 1 98.88 161 THR A C 1
ATOM 1210 O O . THR A 1 161 ? -4.531 2.182 -3.391 1 98.88 161 THR A O 1
ATOM 1213 N N . ALA A 1 162 ? -3.033 2.012 -1.701 1 98.81 162 ALA A N 1
ATOM 1214 C CA . ALA A 1 162 ? -3.197 0.563 -1.593 1 98.81 162 ALA A CA 1
ATOM 1215 C C . ALA A 1 162 ? -4.613 0.204 -1.15 1 98.81 162 ALA A C 1
ATOM 1217 O O . ALA A 1 162 ? -5.273 -0.631 -1.774 1 98.81 162 ALA A O 1
ATOM 1218 N N . PHE A 1 163 ? -5.098 0.831 -0.07 1 98.94 163 PHE A N 1
ATOM 1219 C CA . PHE A 1 163 ? -6.426 0.539 0.455 1 98.94 163 PHE A CA 1
ATOM 1220 C C . PHE A 1 163 ? -7.5 0.873 -0.573 1 98.94 163 PHE A C 1
ATOM 1222 O O . PHE A 1 163 ? -8.484 0.143 -0.71 1 98.94 163 PHE A O 1
ATOM 1229 N N . ASN A 1 164 ? -7.332 1.964 -1.309 1 98.88 164 ASN A N 1
ATOM 1230 C CA . ASN A 1 164 ? -8.297 2.355 -2.33 1 98.88 164 ASN A CA 1
ATOM 1231 C C . ASN A 1 164 ? -8.477 1.259 -3.377 1 98.88 164 ASN A C 1
ATOM 1233 O O . ASN A 1 164 ? -9.609 0.882 -3.695 1 98.88 164 ASN A O 1
ATOM 1237 N N . LYS A 1 165 ? -7.395 0.764 -3.898 1 98.88 165 LYS A N 1
ATOM 1238 C CA . LYS A 1 165 ? -7.469 -0.253 -4.941 1 98.88 165 LYS A CA 1
ATOM 1239 C C . LYS A 1 165 ? -8.055 -1.554 -4.402 1 98.88 165 LYS A C 1
ATOM 1241 O O . LYS A 1 165 ? -8.828 -2.227 -5.09 1 98.88 165 LYS A O 1
ATOM 1246 N N . PHE A 1 166 ? -7.66 -1.89 -3.178 1 98.88 166 PHE A N 1
ATOM 1247 C CA . PHE A 1 166 ? -8.203 -3.078 -2.533 1 98.88 166 PHE A CA 1
ATOM 1248 C C . PHE A 1 166 ? -9.719 -2.963 -2.381 1 98.88 166 PHE A C 1
ATOM 1250 O O . PHE A 1 166 ? -10.461 -3.846 -2.812 1 98.88 166 PHE A O 1
ATOM 1257 N N . LEU A 1 167 ? -10.18 -1.887 -1.864 1 98.75 167 LEU A N 1
ATOM 1258 C CA . LEU A 1 167 ? -11.594 -1.654 -1.59 1 98.75 167 LEU A CA 1
ATOM 1259 C C . LEU A 1 167 ? -12.398 -1.621 -2.885 1 98.75 167 LEU A C 1
ATOM 1261 O O . LEU A 1 167 ? -13.453 -2.252 -2.979 1 98.75 167 LEU A O 1
ATOM 1265 N N . ASP A 1 168 ? -11.922 -0.931 -3.832 1 98.44 168 ASP A N 1
ATOM 1266 C CA . ASP A 1 168 ? -12.664 -0.755 -5.078 1 98.44 168 ASP A CA 1
ATOM 1267 C C . ASP A 1 168 ? -12.734 -2.062 -5.863 1 98.44 168 ASP A C 1
ATOM 1269 O O . ASP A 1 168 ? -13.75 -2.363 -6.488 1 98.44 168 ASP A O 1
ATOM 1273 N N . SER A 1 169 ? -11.664 -2.859 -5.809 1 98.44 169 SER A N 1
ATOM 1274 C CA . SER A 1 169 ? -11.648 -4.145 -6.504 1 98.44 169 SER A CA 1
ATOM 1275 C C . SER A 1 169 ? -12.719 -5.082 -5.957 1 98.44 169 SER A C 1
ATOM 1277 O O . SER A 1 169 ? -13.258 -5.91 -6.691 1 98.44 169 SER A O 1
ATOM 1279 N N . LEU A 1 170 ? -13.008 -4.918 -4.711 1 98.12 170 LEU A N 1
ATOM 1280 C CA . LEU A 1 170 ? -13.906 -5.844 -4.023 1 98.12 170 LEU A CA 1
ATOM 1281 C C . LEU A 1 170 ? -15.273 -5.215 -3.807 1 98.12 170 LEU A C 1
ATOM 1283 O O . LEU A 1 170 ? -16.188 -5.871 -3.299 1 98.12 170 LEU A O 1
ATOM 1287 N N . GLN A 1 171 ? -15.43 -3.924 -4.16 1 97.12 171 GLN A N 1
ATOM 1288 C CA . GLN A 1 171 ? -16.672 -3.178 -3.949 1 97.12 171 GLN A CA 1
ATOM 1289 C C . GLN A 1 171 ? -17.141 -3.299 -2.506 1 97.12 171 GLN A C 1
ATOM 1291 O O . GLN A 1 171 ? -18.297 -3.666 -2.252 1 97.12 171 GLN A O 1
ATOM 1296 N N . VAL A 1 172 ? -16.234 -3.07 -1.629 1 97.38 172 VAL A N 1
ATOM 1297 C CA . VAL A 1 172 ? -16.547 -3.158 -0.207 1 97.38 172 VAL A CA 1
ATOM 1298 C C . VAL A 1 172 ? -17.562 -2.078 0.165 1 97.38 172 VAL A C 1
ATOM 1300 O O . VAL A 1 172 ? -17.391 -0.912 -0.198 1 97.38 172 VAL A O 1
ATOM 1303 N N . GLU A 1 173 ? -18.578 -2.42 0.881 1 96.44 173 GLU A N 1
ATOM 1304 C CA . GLU A 1 173 ? -19.656 -1.501 1.236 1 96.44 173 GLU A CA 1
ATOM 1305 C C . GLU A 1 173 ? -19.234 -0.572 2.373 1 96.44 173 GLU A C 1
ATOM 1307 O O . GLU A 1 173 ? -18.578 -1.001 3.318 1 96.44 173 GLU A O 1
ATOM 1312 N N . ILE A 1 174 ? -19.609 0.688 2.238 1 97.19 174 ILE A N 1
ATOM 1313 C CA . ILE A 1 174 ? -19.438 1.631 3.338 1 97.19 174 ILE A CA 1
ATOM 1314 C C . ILE A 1 174 ? -20.266 1.187 4.539 1 97.19 174 ILE A C 1
ATOM 1316 O O . ILE A 1 174 ? -21.453 0.861 4.395 1 97.19 174 ILE A O 1
ATOM 1320 N N . ASP A 1 175 ? -19.75 1.154 5.695 1 95.81 175 ASP A N 1
ATOM 1321 C CA . ASP A 1 175 ? -20.438 0.52 6.816 1 95.81 175 ASP A CA 1
ATOM 1322 C C . ASP A 1 175 ? -20.453 1.436 8.039 1 95.81 175 ASP A C 1
ATOM 1324 O O . ASP A 1 175 ? -20.641 0.972 9.164 1 95.81 175 ASP A O 1
ATOM 1328 N N . PHE A 1 176 ? -20.203 2.596 7.949 1 90.88 176 PHE A N 1
ATOM 1329 C CA . PHE A 1 176 ? -20.266 3.561 9.039 1 90.88 176 PHE A CA 1
ATOM 1330 C C . PHE A 1 176 ? -21.156 4.746 8.672 1 90.88 176 PHE A C 1
ATOM 1332 O O . PHE A 1 176 ? -21.453 4.957 7.492 1 90.88 176 PHE A O 1
ATOM 1339 N N . MET B 1 1 ? 20.391 16.656 -7.652 1 61.12 1 MET B N 1
ATOM 1340 C CA . MET B 1 1 ? 20.703 16.234 -6.293 1 61.12 1 MET B CA 1
ATOM 1341 C C . MET B 1 1 ? 19.828 15.07 -5.867 1 61.12 1 MET B C 1
ATOM 1343 O O . MET B 1 1 ? 18.719 14.906 -6.371 1 61.12 1 MET B O 1
ATOM 1347 N N . ALA B 1 2 ? 20.359 14.219 -4.945 1 73.31 2 ALA B N 1
ATOM 1348 C CA . ALA B 1 2 ? 19.562 13.109 -4.406 1 73.31 2 ALA B CA 1
ATOM 1349 C C . ALA B 1 2 ? 18.297 13.617 -3.73 1 73.31 2 ALA B C 1
ATOM 1351 O O . ALA B 1 2 ? 18.312 14.641 -3.045 1 73.31 2 ALA B O 1
ATOM 1352 N N . ARG B 1 3 ? 17.25 13.008 -3.943 1 93 3 ARG B N 1
ATOM 1353 C CA . ARG B 1 3 ? 15.977 13.5 -3.416 1 93 3 ARG B CA 1
ATOM 1354 C C . ARG B 1 3 ? 15.914 13.336 -1.9 1 93 3 ARG B C 1
ATOM 1356 O O . ARG B 1 3 ? 15.336 14.172 -1.204 1 93 3 ARG B O 1
ATOM 1363 N N . LEU B 1 4 ? 16.531 12.234 -1.4 1 95.5 4 LEU B N 1
ATOM 1364 C CA . LEU B 1 4 ? 16.703 12.016 0.034 1 95.5 4 LEU B CA 1
ATOM 1365 C C . LEU B 1 4 ? 18.172 11.82 0.393 1 95.5 4 LEU B C 1
ATOM 1367 O O . LEU B 1 4 ? 18.953 11.328 -0.424 1 95.5 4 LEU B O 1
ATOM 1371 N N . THR B 1 5 ? 18.484 12.172 1.567 1 93.19 5 THR B N 1
ATOM 1372 C CA . THR B 1 5 ? 19.797 11.82 2.09 1 93.19 5 THR B CA 1
ATOM 1373 C C . THR B 1 5 ? 19.922 10.305 2.273 1 93.19 5 THR B C 1
ATOM 1375 O O . THR B 1 5 ? 18.984 9.656 2.738 1 93.19 5 THR B O 1
ATOM 1378 N N . THR B 1 6 ? 21.062 9.828 1.942 1 92.62 6 THR B N 1
ATOM 1379 C CA . THR B 1 6 ? 21.281 8.391 2.047 1 92.62 6 THR B CA 1
ATOM 1380 C C . THR B 1 6 ? 21.438 7.973 3.506 1 92.62 6 THR B C 1
ATOM 1382 O O . THR B 1 6 ? 22.172 8.617 4.266 1 92.62 6 THR B O 1
ATOM 1385 N N . VAL B 1 7 ? 20.734 6.969 3.873 1 94.62 7 VAL B N 1
ATOM 1386 C CA . VAL B 1 7 ? 20.922 6.355 5.184 1 94.62 7 VAL B CA 1
ATOM 1387 C C . VAL B 1 7 ? 21.875 5.172 5.074 1 94.62 7 VAL B C 1
ATOM 1389 O O . VAL B 1 7 ? 21.578 4.184 4.398 1 94.62 7 VAL B O 1
ATOM 1392 N N . GLU B 1 8 ? 22.938 5.297 5.711 1 94.31 8 GLU B N 1
ATOM 1393 C CA . GLU B 1 8 ? 23.922 4.227 5.695 1 94.31 8 GLU B CA 1
ATOM 1394 C C . GLU B 1 8 ? 23.594 3.156 6.73 1 94.31 8 GLU B C 1
ATOM 1396 O O . GLU B 1 8 ? 23.266 3.473 7.875 1 94.31 8 GLU B O 1
ATOM 1401 N N . VAL B 1 9 ? 23.766 1.943 6.285 1 95.69 9 VAL B N 1
ATOM 1402 C CA . VAL B 1 9 ? 23.469 0.808 7.152 1 95.69 9 VAL B CA 1
ATOM 1403 C C . VAL B 1 9 ? 24.328 0.879 8.406 1 95.69 9 VAL B C 1
ATOM 1405 O O . VAL B 1 9 ? 23.875 0.551 9.508 1 95.69 9 VAL B O 1
ATOM 1408 N N . SER B 1 10 ? 25.531 1.327 8.273 1 94.44 10 SER B N 1
ATOM 1409 C CA . SER B 1 10 ? 26.484 1.374 9.375 1 94.44 10 SER B CA 1
ATOM 1410 C C . SER B 1 10 ? 26.188 2.537 10.312 1 94.44 10 SER B C 1
ATOM 1412 O O . SER B 1 10 ? 26.719 2.6 11.422 1 94.44 10 SER B O 1
ATOM 1414 N N . ALA B 1 11 ? 25.312 3.469 9.922 1 93.94 11 ALA B N 1
ATOM 1415 C CA . ALA B 1 11 ? 25.109 4.703 10.672 1 93.94 11 ALA B CA 1
ATOM 1416 C C . ALA B 1 11 ? 23.859 4.617 11.547 1 93.94 11 ALA B C 1
ATOM 1418 O O . ALA B 1 11 ? 23.547 5.555 12.281 1 93.94 11 ALA B O 1
ATOM 1419 N N . VAL B 1 12 ? 23.125 3.451 11.352 1 96.19 12 VAL B N 1
ATOM 1420 C CA . VAL B 1 12 ? 21.891 3.332 12.125 1 96.19 12 VAL B CA 1
ATOM 1421 C C . VAL B 1 12 ? 22.125 2.471 13.359 1 96.19 12 VAL B C 1
ATOM 1423 O O . VAL B 1 12 ? 23.094 1.704 13.406 1 96.19 12 VAL B O 1
ATOM 1426 N N . SER B 1 13 ? 21.297 2.658 14.391 1 95.5 13 SER B N 1
ATOM 1427 C CA . SER B 1 13 ? 21.359 1.894 15.633 1 95.5 13 SER B CA 1
ATOM 1428 C C . SER B 1 13 ? 19.969 1.506 16.125 1 95.5 13 SER B C 1
ATOM 1430 O O . SER B 1 13 ? 18.969 1.812 15.477 1 95.5 13 SER B O 1
ATOM 1432 N N . GLY B 1 14 ? 19.938 0.629 17.141 1 96.94 14 GLY B N 1
ATOM 1433 C CA . GLY B 1 14 ? 18.672 0.269 17.75 1 96.94 14 GLY B CA 1
ATOM 1434 C C . GLY B 1 14 ? 17.766 -0.534 16.844 1 96.94 14 GLY B C 1
ATOM 1435 O O . GLY B 1 14 ? 18.219 -1.494 16.203 1 96.94 14 GLY B O 1
ATOM 1436 N N . GLU B 1 15 ? 16.547 -0.199 16.812 1 97.38 15 GLU B N 1
ATOM 1437 C CA . GLU B 1 15 ? 15.516 -0.955 16.109 1 97.38 15 GLU B CA 1
ATOM 1438 C C . GLU B 1 15 ? 15.766 -0.945 14.602 1 97.38 15 GLU B C 1
ATOM 1440 O O . GLU B 1 15 ? 15.578 -1.962 13.93 1 97.38 15 GLU B O 1
ATOM 1445 N N . THR B 1 16 ? 16.156 0.193 14.078 1 98.25 16 THR B N 1
ATOM 1446 C CA . THR B 1 16 ? 16.422 0.288 12.648 1 98.25 16 THR B CA 1
ATOM 1447 C C . THR B 1 16 ? 17.547 -0.65 12.242 1 98.25 16 THR B C 1
ATOM 1449 O O . THR B 1 16 ? 17.453 -1.337 11.219 1 98.25 16 THR B O 1
ATOM 1452 N N . ALA B 1 17 ? 18.594 -0.68 13.023 1 98.38 17 ALA B N 1
ATOM 1453 C CA . ALA B 1 17 ? 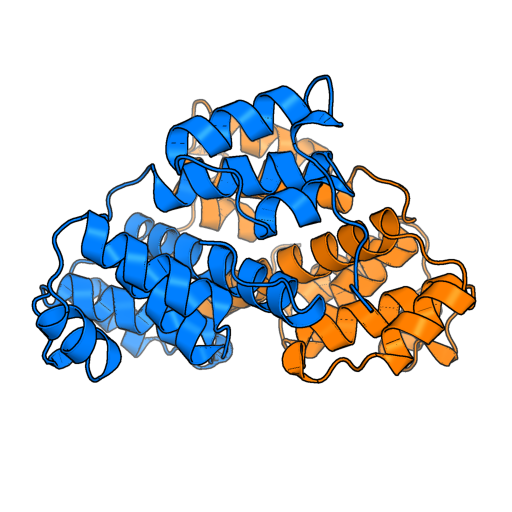19.719 -1.579 12.75 1 98.38 17 ALA B CA 1
ATOM 1454 C C . ALA B 1 17 ? 19.266 -3.037 12.758 1 98.38 17 ALA B C 1
ATOM 1456 O O . ALA B 1 17 ? 19.703 -3.838 11.93 1 98.38 17 ALA B O 1
ATOM 1457 N N . ALA B 1 18 ? 18.453 -3.367 13.695 1 98.56 18 ALA B N 1
ATOM 1458 C CA . ALA B 1 18 ? 17.938 -4.734 13.789 1 98.56 18 ALA B CA 1
ATOM 1459 C C . ALA B 1 18 ? 17.125 -5.102 12.555 1 98.56 18 ALA B C 1
ATOM 1461 O O . ALA B 1 18 ? 17.234 -6.211 12.039 1 98.56 18 ALA B O 1
ATOM 1462 N N . ILE B 1 19 ? 16.281 -4.168 12.086 1 98.69 19 ILE B N 1
ATOM 1463 C CA . ILE B 1 19 ? 15.461 -4.398 10.906 1 98.69 19 ILE B CA 1
ATOM 1464 C C . ILE B 1 19 ? 16.359 -4.547 9.68 1 98.69 19 ILE B C 1
ATOM 1466 O O . ILE B 1 19 ? 16.141 -5.438 8.852 1 98.69 19 ILE B O 1
ATOM 1470 N N . PHE B 1 20 ? 17.359 -3.643 9.547 1 98.69 20 PHE B N 1
ATOM 1471 C CA . PHE B 1 20 ? 18.297 -3.738 8.43 1 98.69 20 PHE B CA 1
ATOM 1472 C C . PHE B 1 20 ? 19.016 -5.09 8.43 1 98.69 20 PHE B C 1
ATOM 1474 O O . PHE B 1 20 ? 19.219 -5.688 7.375 1 98.69 20 PHE B O 1
ATOM 1481 N N . LYS B 1 21 ? 19.406 -5.562 9.594 1 98.44 21 LYS B N 1
ATOM 1482 C CA . LYS B 1 21 ? 20.062 -6.863 9.695 1 98.44 21 LYS B CA 1
ATOM 1483 C C . LYS B 1 21 ? 19.141 -7.977 9.188 1 98.44 21 LYS B C 1
ATOM 1485 O O . LYS B 1 21 ? 19.594 -8.891 8.492 1 98.44 21 LYS B O 1
ATOM 1490 N N . GLU B 1 22 ? 17.891 -7.938 9.562 1 98.5 22 GLU B N 1
ATOM 1491 C CA . GLU B 1 22 ? 16.938 -8.93 9.086 1 98.5 22 GLU B CA 1
ATOM 1492 C C . GLU B 1 22 ? 16.781 -8.867 7.57 1 98.5 22 GLU B C 1
ATOM 1494 O O . GLU B 1 22 ? 16.734 -9.906 6.906 1 98.5 22 GLU B O 1
ATOM 1499 N N . ILE B 1 23 ? 16.656 -7.637 7.062 1 98.5 23 ILE B N 1
ATOM 1500 C CA . ILE B 1 23 ? 16.5 -7.434 5.625 1 98.5 23 ILE B CA 1
ATOM 1501 C C . ILE B 1 23 ? 17.734 -7.953 4.895 1 98.5 23 ILE B C 1
ATOM 1503 O O . ILE B 1 23 ? 17.625 -8.641 3.877 1 98.5 23 ILE B O 1
ATOM 1507 N N . GLU B 1 24 ? 18.891 -7.629 5.426 1 98 24 GLU B N 1
ATOM 1508 C CA . GLU B 1 24 ? 20.141 -8.125 4.844 1 98 24 GLU B CA 1
ATOM 1509 C C . GLU B 1 24 ? 20.172 -9.648 4.844 1 98 24 GLU B C 1
ATOM 1511 O O . GLU B 1 24 ? 20.703 -10.258 3.91 1 98 24 GLU B O 1
ATOM 1516 N N . GLY B 1 25 ? 19.734 -10.242 5.887 1 97.81 25 GLY B N 1
ATOM 1517 C CA . GLY B 1 25 ? 19.656 -11.695 5.938 1 97.81 25 GLY B CA 1
ATOM 1518 C C . GLY B 1 25 ? 18.766 -12.281 4.863 1 97.81 25 GLY B C 1
ATOM 1519 O O . GLY B 1 25 ? 19.047 -13.352 4.328 1 97.81 25 GLY B O 1
ATOM 1520 N N . ALA B 1 26 ? 17.734 -11.547 4.465 1 96.56 26 ALA B N 1
ATOM 1521 C CA . ALA B 1 26 ? 16.766 -12.039 3.504 1 96.56 26 ALA B CA 1
ATOM 1522 C C . ALA B 1 26 ? 17.234 -11.805 2.072 1 96.56 26 ALA B C 1
ATOM 1524 O O . ALA B 1 26 ? 17.016 -12.648 1.196 1 96.56 26 ALA B O 1
ATOM 1525 N N . PHE B 1 27 ? 17.906 -10.672 1.86 1 96.44 27 PHE B N 1
ATOM 1526 C CA . PHE B 1 27 ? 18.156 -10.273 0.48 1 96.44 27 PHE B CA 1
ATOM 1527 C C . PHE B 1 27 ? 19.641 -10.242 0.19 1 96.44 27 PHE B C 1
ATOM 1529 O O . PHE B 1 27 ? 20.062 -10.023 -0.952 1 96.44 27 PHE B O 1
ATOM 1536 N N . GLY B 1 28 ? 20.5 -10.43 1.212 1 96.69 28 GLY B N 1
ATOM 1537 C CA . GLY B 1 28 ? 21.953 -10.352 1.068 1 96.69 28 GLY B CA 1
ATOM 1538 C C . GLY B 1 28 ? 22.484 -8.93 1.173 1 96.69 28 GLY B C 1
ATOM 1539 O O . GLY B 1 28 ? 23.688 -8.719 1.235 1 96.69 28 GLY B O 1
ATOM 1540 N N . MET B 1 29 ? 21.609 -7.934 1.117 1 97.44 29 MET B N 1
ATOM 1541 C CA . MET B 1 29 ? 21.891 -6.508 1.266 1 97.44 29 MET B CA 1
ATOM 1542 C C . MET B 1 29 ? 20.641 -5.754 1.716 1 97.44 29 MET B C 1
ATOM 1544 O O . MET B 1 29 ? 19.562 -6.332 1.799 1 97.44 29 MET B O 1
ATOM 1548 N N . VAL B 1 30 ? 20.766 -4.512 2.033 1 98.31 30 VAL B N 1
ATOM 1549 C CA . VAL B 1 30 ? 19.609 -3.656 2.295 1 98.31 30 VAL B CA 1
ATOM 1550 C C . VAL B 1 30 ? 19.297 -2.83 1.052 1 98.31 30 VAL B C 1
ATOM 1552 O O . VAL B 1 30 ? 20 -1.872 0.736 1 98.31 30 VAL B O 1
ATOM 1555 N N . PRO B 1 31 ? 18.25 -3.152 0.396 1 98.38 31 PRO B N 1
ATOM 1556 C CA . PRO B 1 31 ? 17.875 -2.371 -0.788 1 98.38 31 PRO B CA 1
ATOM 1557 C C . PRO B 1 31 ? 17.641 -0.896 -0.472 1 98.38 31 PRO B C 1
ATOM 1559 O O . PRO B 1 31 ? 17.156 -0.561 0.611 1 98.38 31 PRO B O 1
ATOM 1562 N N . ASN B 1 32 ? 17.906 0.012 -1.419 1 98.06 32 ASN B N 1
ATOM 1563 C CA . ASN B 1 32 ? 17.719 1.451 -1.275 1 98.06 32 ASN B CA 1
ATOM 1564 C C . ASN B 1 32 ? 16.281 1.79 -0.889 1 98.06 32 ASN B C 1
ATOM 1566 O O . ASN B 1 32 ? 16.031 2.785 -0.204 1 98.06 32 ASN B O 1
ATOM 1570 N N . LEU B 1 33 ? 15.289 0.926 -1.287 1 98.5 33 LEU B N 1
ATOM 1571 C CA . LEU B 1 33 ? 13.898 1.097 -0.872 1 98.5 33 LEU B CA 1
ATOM 1572 C C . LEU B 1 33 ? 13.797 1.207 0.646 1 98.5 33 LEU B C 1
ATOM 1574 O O . LEU B 1 33 ? 13.266 2.188 1.166 1 98.5 33 LEU B O 1
ATOM 1578 N N . PHE B 1 34 ? 14.414 0.287 1.301 1 98.81 34 PHE B N 1
ATOM 1579 C CA . PHE B 1 34 ? 14.266 0.225 2.75 1 98.81 34 PHE B CA 1
ATOM 1580 C C . PHE B 1 34 ? 15.141 1.271 3.428 1 98.81 34 PHE B C 1
ATOM 1582 O O . PHE B 1 34 ? 14.773 1.809 4.477 1 98.81 34 PHE B O 1
ATOM 1589 N N . LYS B 1 35 ? 16.312 1.57 2.826 1 98.38 35 LYS B N 1
ATOM 1590 C CA . LYS B 1 35 ? 17.125 2.672 3.342 1 98.38 35 LYS B CA 1
ATOM 1591 C C . LYS B 1 35 ? 16.344 3.984 3.309 1 98.38 35 LYS B C 1
ATOM 1593 O O . LYS B 1 35 ? 16.469 4.812 4.215 1 98.38 35 LYS B O 1
ATOM 1598 N N . SER B 1 36 ? 15.562 4.16 2.25 1 98.38 36 SER B N 1
ATOM 1599 C CA . SER B 1 36 ? 14.758 5.371 2.135 1 98.38 36 SER B CA 1
ATOM 1600 C C . SER B 1 36 ? 13.688 5.422 3.219 1 98.38 36 SER B C 1
ATOM 1602 O O . SER B 1 36 ? 13.43 6.48 3.793 1 98.38 36 SER B O 1
ATOM 1604 N N . TYR B 1 37 ? 13.078 4.27 3.541 1 98.56 37 TYR B N 1
ATOM 1605 C CA . TYR B 1 37 ? 12.055 4.207 4.578 1 98.56 37 TYR B CA 1
ATOM 1606 C C . TYR B 1 37 ? 12.656 4.508 5.949 1 98.56 37 TYR B C 1
ATOM 1608 O O . TYR B 1 37 ? 11.938 4.887 6.879 1 98.56 37 TYR B O 1
ATOM 1616 N N . ALA B 1 38 ? 13.953 4.383 6.109 1 98.25 38 ALA B N 1
ATOM 1617 C CA . ALA B 1 38 ? 14.625 4.516 7.402 1 98.25 38 ALA B CA 1
ATOM 1618 C C . ALA B 1 38 ? 14.555 5.953 7.91 1 98.25 38 ALA B C 1
ATOM 1620 O O . ALA B 1 38 ? 14.812 6.219 9.086 1 98.25 38 ALA B O 1
ATOM 1621 N N . HIS B 1 39 ? 14.219 6.93 7.035 1 97.69 39 HIS B N 1
ATOM 1622 C CA . HIS B 1 39 ? 13.984 8.305 7.469 1 97.69 39 HIS B CA 1
ATOM 1623 C C . HIS B 1 39 ? 12.758 8.398 8.375 1 97.69 39 HIS B C 1
ATOM 1625 O O . HIS B 1 39 ? 12.555 9.406 9.055 1 97.69 39 HIS B O 1
ATOM 1631 N N . HIS B 1 40 ? 11.906 7.395 8.375 1 97.69 40 HIS B N 1
ATOM 1632 C CA . HIS B 1 40 ? 10.75 7.227 9.242 1 97.69 40 HIS B CA 1
ATOM 1633 C C . HIS B 1 40 ? 10.641 5.793 9.75 1 97.69 40 HIS B C 1
ATOM 1635 O O . HIS B 1 40 ? 9.859 5 9.227 1 97.69 40 HIS B O 1
ATOM 1641 N N . PRO B 1 41 ? 11.273 5.473 10.875 1 97.88 41 PRO B N 1
ATOM 1642 C CA . PRO B 1 41 ? 11.477 4.094 11.328 1 97.88 41 PRO B CA 1
ATOM 1643 C C . PRO B 1 41 ? 10.164 3.346 11.547 1 97.88 41 PRO B C 1
ATOM 1645 O O . PRO B 1 41 ? 10.062 2.164 11.211 1 97.88 41 PRO B O 1
ATOM 1648 N N . PRO B 1 42 ? 9.102 3.973 12.039 1 98.31 42 PRO B N 1
ATOM 1649 C CA . PRO B 1 42 ? 7.848 3.227 12.164 1 98.31 42 PRO B CA 1
ATOM 1650 C C . PRO B 1 42 ? 7.34 2.693 10.82 1 98.31 42 PRO B C 1
ATOM 1652 O O . PRO B 1 42 ? 6.848 1.563 10.75 1 98.31 42 PRO B O 1
ATOM 1655 N N . LEU B 1 43 ? 7.48 3.48 9.789 1 98.62 43 LEU B N 1
ATOM 1656 C CA . LEU B 1 43 ? 7.055 3.051 8.461 1 98.62 43 LEU B CA 1
ATOM 1657 C C . LEU B 1 43 ? 7.957 1.94 7.934 1 98.62 43 LEU B C 1
ATOM 1659 O O . LEU B 1 43 ? 7.48 0.999 7.297 1 98.62 43 LEU B O 1
ATOM 1663 N N . LEU B 1 44 ? 9.289 2.074 8.141 1 98.81 44 LEU B N 1
ATOM 1664 C CA . LEU B 1 44 ? 10.219 1.015 7.766 1 98.81 44 LEU B CA 1
ATOM 1665 C C . LEU B 1 44 ? 9.797 -0.319 8.375 1 98.81 44 LEU B C 1
ATOM 1667 O O . LEU B 1 44 ? 9.695 -1.323 7.664 1 98.81 44 LEU B O 1
ATOM 1671 N N . LYS B 1 45 ? 9.523 -0.295 9.641 1 98.75 45 LYS B N 1
ATOM 1672 C CA . LYS B 1 45 ? 9.133 -1.51 10.352 1 98.75 45 LYS B CA 1
ATOM 1673 C C . LYS B 1 45 ? 7.832 -2.078 9.789 1 98.75 45 LYS B C 1
ATOM 1675 O O . LYS B 1 45 ? 7.73 -3.281 9.539 1 98.75 45 LYS B O 1
ATOM 1680 N N . ALA B 1 46 ? 6.871 -1.261 9.602 1 98.81 46 ALA B N 1
ATOM 1681 C CA . ALA B 1 46 ? 5.566 -1.694 9.109 1 98.81 46 ALA B CA 1
ATOM 1682 C C . ALA B 1 46 ? 5.672 -2.285 7.711 1 98.81 46 ALA B C 1
ATOM 1684 O O . ALA B 1 46 ? 5.047 -3.305 7.41 1 98.81 46 ALA B O 1
ATOM 1685 N N . ASN B 1 47 ? 6.438 -1.61 6.816 1 98.88 47 ASN B N 1
ATOM 1686 C CA . ASN B 1 47 ? 6.57 -2.094 5.445 1 98.88 47 ASN B CA 1
ATOM 1687 C C . ASN B 1 47 ? 7.355 -3.402 5.387 1 98.88 47 ASN B C 1
ATOM 1689 O O . ASN B 1 47 ? 7.035 -4.285 4.59 1 98.88 47 ASN B O 1
ATOM 1693 N N . TRP B 1 48 ? 8.367 -3.516 6.211 1 98.81 48 TRP B N 1
ATOM 1694 C CA . TRP B 1 48 ? 9.086 -4.785 6.258 1 98.81 48 TRP B CA 1
ATOM 1695 C C . TRP B 1 48 ? 8.18 -5.91 6.746 1 98.81 48 TRP B C 1
ATOM 1697 O O . TRP B 1 48 ? 8.188 -7.004 6.18 1 98.81 48 TRP B O 1
ATOM 1707 N N . ASN B 1 49 ? 7.414 -5.676 7.812 1 98.75 49 ASN B N 1
ATOM 1708 C CA . ASN B 1 49 ? 6.441 -6.656 8.281 1 98.75 49 ASN B CA 1
ATOM 1709 C C . ASN B 1 49 ? 5.453 -7.039 7.188 1 98.75 49 ASN B C 1
ATOM 1711 O O . ASN B 1 49 ? 5.066 -8.203 7.07 1 98.75 49 ASN B O 1
ATOM 1715 N N . LYS B 1 50 ? 5.082 -6.09 6.391 1 98.88 50 LYS B N 1
ATOM 1716 C CA . LYS B 1 50 ? 4.129 -6.371 5.32 1 98.88 50 LYS B CA 1
ATOM 1717 C C . LYS B 1 50 ? 4.781 -7.191 4.207 1 98.88 50 LYS B C 1
ATOM 1719 O O . LYS B 1 50 ? 4.141 -8.062 3.619 1 98.88 50 LYS B O 1
ATOM 1724 N N . VAL B 1 51 ? 6.023 -6.883 3.896 1 98.88 51 VAL B N 1
ATOM 1725 C CA . VAL B 1 51 ? 6.742 -7.711 2.932 1 98.88 51 VAL B CA 1
ATOM 1726 C C . VAL B 1 51 ? 6.746 -9.164 3.4 1 98.88 51 VAL B C 1
ATOM 1728 O O . VAL B 1 51 ? 6.43 -10.07 2.627 1 98.88 51 VAL B O 1
ATOM 1731 N N . LYS B 1 52 ? 7.055 -9.422 4.656 1 98.62 52 LYS B N 1
ATOM 1732 C CA . LYS B 1 52 ? 7.07 -10.781 5.188 1 98.62 52 LYS B CA 1
ATOM 17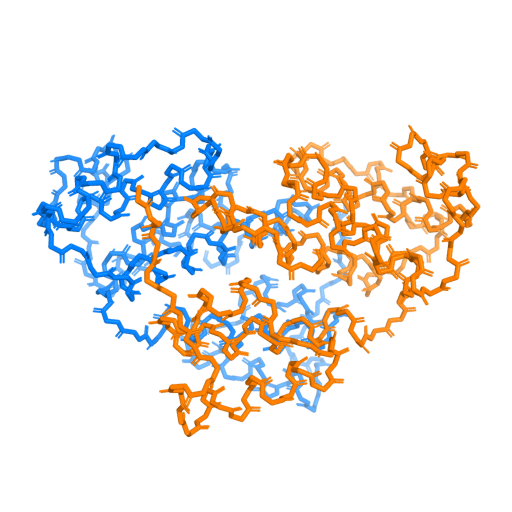33 C C . LYS B 1 52 ? 5.691 -11.43 5.098 1 98.62 52 LYS B C 1
ATOM 1735 O O . LYS B 1 52 ? 5.555 -12.547 4.602 1 98.62 52 LYS B O 1
ATOM 1740 N N . ALA B 1 53 ? 4.676 -10.703 5.469 1 98.56 53 ALA B N 1
ATOM 1741 C CA . ALA B 1 53 ? 3.309 -11.211 5.492 1 98.56 53 ALA B CA 1
ATOM 1742 C C . ALA B 1 53 ? 2.824 -11.555 4.086 1 98.56 53 ALA B C 1
ATOM 1744 O O . ALA B 1 53 ? 2.086 -12.523 3.895 1 98.56 53 ALA B O 1
ATOM 1745 N N . VAL B 1 54 ? 3.266 -10.781 3.111 1 98.56 54 VAL B N 1
ATOM 1746 C CA . VAL B 1 54 ? 2.715 -10.867 1.762 1 98.56 54 VAL B CA 1
ATOM 1747 C C . VAL B 1 54 ? 3.566 -11.812 0.918 1 98.56 54 VAL B C 1
ATOM 1749 O O . VAL B 1 54 ? 3.035 -12.633 0.165 1 98.56 54 VAL B O 1
ATOM 1752 N N . MET B 1 55 ? 4.895 -11.703 1.096 1 98.56 55 MET B N 1
ATOM 1753 C CA . MET B 1 55 ? 5.758 -12.383 0.135 1 98.56 55 MET B CA 1
ATOM 1754 C C . MET B 1 55 ? 6.32 -13.672 0.727 1 98.56 55 MET B C 1
ATOM 1756 O O . MET B 1 55 ? 6.738 -14.57 -0.009 1 98.56 55 MET B O 1
ATOM 1760 N N . MET B 1 56 ? 6.301 -13.773 2.062 1 97.06 56 MET B N 1
ATOM 1761 C CA . MET B 1 56 ? 6.984 -14.922 2.658 1 97.06 56 MET B CA 1
ATOM 1762 C C . MET B 1 56 ? 5.992 -15.859 3.328 1 97.06 56 MET B C 1
ATOM 1764 O O . MET B 1 56 ? 6.359 -16.969 3.744 1 97.06 56 MET B O 1
ATOM 1768 N N . GLU B 1 57 ? 4.723 -15.438 3.449 1 96.31 57 GLU B N 1
ATOM 1769 C CA . GLU B 1 57 ? 3.648 -16.25 4.02 1 96.31 57 GLU B CA 1
ATOM 1770 C C . GLU B 1 57 ? 2.525 -16.469 3.008 1 96.31 57 GLU B C 1
ATOM 1772 O O . GLU B 1 57 ? 2.562 -15.914 1.905 1 96.31 57 GLU B O 1
ATOM 1777 N N . GLY B 1 58 ? 1.6 -17.391 3.367 1 96.94 58 GLY B N 1
ATOM 1778 C CA . GLY B 1 58 ? 0.411 -17.594 2.553 1 96.94 58 GLY B CA 1
ATOM 1779 C C . GLY B 1 58 ? 0.454 -18.875 1.738 1 96.94 58 GLY B C 1
ATOM 1780 O O . GLY B 1 58 ? 1.247 -19.766 2.025 1 96.94 58 GLY B O 1
ATOM 1781 N N . THR B 1 59 ? -0.502 -18.938 0.768 1 97.62 59 THR B N 1
ATOM 1782 C CA . THR B 1 59 ? -0.689 -20.219 0.086 1 97.62 59 THR B CA 1
ATOM 1783 C C . THR B 1 59 ? -0.275 -20.125 -1.379 1 97.62 59 THR B C 1
ATOM 1785 O O . THR B 1 59 ? -0.011 -21.125 -2.027 1 97.62 59 THR B O 1
ATOM 1788 N N . LEU B 1 60 ? -0.236 -18.906 -1.951 1 98.62 60 LEU B N 1
ATOM 1789 C CA . LEU B 1 60 ? 0.165 -18.734 -3.344 1 98.62 60 LEU B CA 1
ATOM 1790 C C . LEU B 1 60 ? 1.648 -19.047 -3.521 1 98.62 60 LEU B C 1
ATOM 1792 O O . LEU B 1 60 ? 2.463 -18.703 -2.662 1 98.62 60 LEU B O 1
ATOM 1796 N N . SER B 1 61 ? 2.02 -19.641 -4.641 1 98.56 61 SER B N 1
ATOM 1797 C CA . SER B 1 61 ? 3.416 -19.969 -4.91 1 98.56 61 SER B CA 1
ATOM 1798 C C . SER B 1 61 ? 4.246 -18.703 -5.109 1 98.56 61 SER B C 1
ATOM 1800 O O . SER B 1 61 ? 3.715 -17.656 -5.488 1 98.56 61 SER B O 1
ATOM 1802 N N . GLN B 1 62 ? 5.516 -18.875 -4.852 1 98.69 62 GLN B N 1
ATOM 1803 C CA . GLN B 1 62 ? 6.43 -17.766 -5.094 1 98.69 62 GLN B CA 1
ATOM 1804 C C . GLN B 1 62 ? 6.398 -17.328 -6.559 1 98.69 62 GLN B C 1
ATOM 1806 O O . GLN B 1 62 ? 6.508 -16.141 -6.867 1 98.69 62 GLN B O 1
ATOM 1811 N N . LYS B 1 63 ? 6.285 -18.281 -7.469 1 98.81 63 LYS B N 1
ATOM 1812 C CA . LYS B 1 63 ? 6.211 -17.938 -8.883 1 98.81 63 LYS B CA 1
ATOM 1813 C C . LYS B 1 63 ? 5.031 -17.016 -9.164 1 98.81 63 LYS B C 1
ATOM 1815 O O . LYS B 1 63 ? 5.176 -16.016 -9.875 1 98.81 63 LYS B O 1
ATOM 1820 N N . VAL B 1 64 ? 3.855 -17.281 -8.586 1 98.94 64 VAL B N 1
ATOM 1821 C CA . VAL B 1 64 ? 2.658 -16.469 -8.789 1 98.94 64 VAL B CA 1
ATOM 1822 C C . VAL B 1 64 ? 2.852 -15.086 -8.156 1 98.94 64 VAL B C 1
ATOM 1824 O O . VAL B 1 64 ? 2.605 -14.07 -8.805 1 98.94 64 VAL B O 1
ATOM 1827 N N . LYS B 1 65 ? 3.373 -15.055 -6.949 1 98.94 65 LYS B N 1
ATOM 1828 C CA . LYS B 1 65 ? 3.535 -13.781 -6.246 1 98.94 65 LYS B CA 1
ATOM 1829 C C . LYS B 1 65 ? 4.527 -12.875 -6.969 1 98.94 65 LYS B C 1
ATOM 1831 O O . LYS B 1 65 ? 4.258 -11.688 -7.168 1 98.94 65 LYS B O 1
ATOM 1836 N N . GLN B 1 66 ? 5.637 -13.453 -7.352 1 98.94 66 GLN B N 1
ATOM 1837 C CA . GLN B 1 66 ? 6.648 -12.672 -8.055 1 98.94 66 GLN B CA 1
ATOM 1838 C C . GLN B 1 66 ? 6.152 -12.234 -9.43 1 98.94 66 GLN B C 1
ATOM 1840 O O . GLN B 1 66 ? 6.5 -11.148 -9.898 1 98.94 66 GLN B O 1
ATOM 1845 N N . THR B 1 67 ? 5.348 -13.062 -10.047 1 98.94 67 THR B N 1
ATOM 1846 C CA . THR B 1 67 ? 4.758 -12.688 -11.328 1 98.94 67 THR B CA 1
ATOM 1847 C C . THR B 1 67 ? 3.799 -11.516 -11.156 1 98.94 67 THR B C 1
ATOM 1849 O O . THR B 1 67 ? 3.85 -10.547 -11.922 1 98.94 67 THR B O 1
ATOM 1852 N N . ILE B 1 68 ? 2.938 -11.523 -10.133 1 98.94 68 ILE B N 1
ATOM 1853 C CA . ILE B 1 68 ? 2.062 -10.391 -9.867 1 98.94 68 ILE B CA 1
ATOM 1854 C C . ILE B 1 68 ? 2.902 -9.141 -9.594 1 98.94 68 ILE B C 1
ATOM 1856 O O . ILE B 1 68 ? 2.635 -8.07 -10.148 1 98.94 68 ILE B O 1
ATOM 1860 N N . ALA B 1 69 ? 3.947 -9.289 -8.812 1 98.94 69 ALA B N 1
ATOM 1861 C CA . ALA B 1 69 ? 4.797 -8.164 -8.445 1 98.94 69 ALA B CA 1
ATOM 1862 C C . ALA B 1 69 ? 5.434 -7.523 -9.68 1 98.94 69 ALA B C 1
ATOM 1864 O O . ALA B 1 69 ? 5.395 -6.305 -9.836 1 98.94 69 ALA B O 1
ATOM 1865 N N . VAL B 1 70 ? 5.992 -8.344 -10.57 1 98.94 70 VAL B N 1
ATOM 1866 C CA . VAL B 1 70 ? 6.723 -7.801 -11.711 1 98.94 70 VAL B CA 1
ATOM 1867 C C . VAL B 1 70 ? 5.746 -7.191 -12.711 1 98.94 70 VAL B C 1
ATOM 1869 O O . VAL B 1 70 ? 6.012 -6.133 -13.281 1 98.94 70 VAL B O 1
ATOM 1872 N N . LEU B 1 71 ? 4.574 -7.758 -12.891 1 98.94 71 LEU B N 1
ATOM 1873 C CA . LEU B 1 71 ? 3.615 -7.25 -13.867 1 98.94 71 LEU B CA 1
ATOM 1874 C C . LEU B 1 71 ? 2.943 -5.98 -13.352 1 98.94 71 LEU B C 1
ATOM 1876 O O . LEU B 1 71 ? 2.752 -5.027 -14.109 1 98.94 71 LEU B O 1
ATOM 1880 N N . VAL B 1 72 ? 2.58 -5.984 -12.062 1 98.88 72 VAL B N 1
ATOM 1881 C CA . VAL B 1 72 ? 2.027 -4.781 -11.453 1 98.88 72 VAL B CA 1
ATOM 1882 C C . VAL B 1 72 ? 3.035 -3.637 -11.555 1 98.88 72 VAL B C 1
ATOM 1884 O O . VAL B 1 72 ? 2.676 -2.514 -11.922 1 98.88 72 VAL B O 1
ATOM 1887 N N . SER B 1 73 ? 4.27 -3.938 -11.266 1 98.88 73 SER B N 1
ATOM 1888 C CA . SER B 1 73 ? 5.316 -2.922 -11.312 1 98.88 73 SER B CA 1
ATOM 1889 C C . SER B 1 73 ? 5.539 -2.424 -12.734 1 98.88 73 SER B C 1
ATOM 1891 O O . SER B 1 73 ? 5.734 -1.228 -12.953 1 98.88 73 SER B O 1
ATOM 1893 N N . ARG B 1 74 ? 5.516 -3.33 -13.703 1 98.69 74 ARG B N 1
ATOM 1894 C CA . ARG B 1 74 ? 5.633 -2.943 -15.109 1 98.69 74 ARG B CA 1
ATOM 1895 C C . ARG B 1 74 ? 4.469 -2.049 -15.523 1 98.69 74 ARG B C 1
ATOM 1897 O O . ARG B 1 74 ? 4.668 -1.031 -16.188 1 98.69 74 ARG B O 1
ATOM 1904 N N . ASP B 1 75 ? 3.266 -2.443 -15.156 1 98.5 75 ASP B N 1
ATOM 1905 C CA . ASP B 1 75 ? 2.076 -1.663 -15.484 1 98.5 75 ASP B CA 1
ATOM 1906 C C . ASP B 1 75 ? 2.174 -0.249 -14.914 1 98.5 75 ASP B C 1
ATOM 1908 O O . ASP B 1 75 ? 1.657 0.701 -15.508 1 98.5 75 ASP B O 1
ATOM 1912 N N . ASN B 1 76 ? 2.869 -0.104 -13.789 1 98.44 76 ASN B N 1
ATOM 1913 C CA . ASN B 1 76 ? 2.992 1.186 -13.117 1 98.44 76 ASN B CA 1
ATOM 1914 C C . ASN B 1 76 ? 4.23 1.945 -13.586 1 98.44 76 ASN B C 1
ATOM 1916 O O . ASN B 1 76 ? 4.449 3.088 -13.18 1 98.44 76 ASN B O 1
ATOM 1920 N N . GLY B 1 77 ? 5.09 1.345 -14.375 1 98.19 77 GLY B N 1
ATOM 1921 C CA . GLY B 1 77 ? 6.266 1.992 -14.93 1 98.19 77 GLY B CA 1
ATOM 1922 C C . GLY B 1 77 ? 7.41 2.098 -13.938 1 98.19 77 GLY B C 1
ATOM 1923 O O . GLY B 1 77 ? 8.25 2.994 -14.047 1 98.19 77 GLY B O 1
ATOM 1924 N N . CYS B 1 78 ? 7.426 1.244 -12.977 1 98.56 78 CYS B N 1
ATOM 1925 C CA . CYS B 1 78 ? 8.484 1.303 -11.969 1 98.56 78 CYS B CA 1
ATOM 1926 C C . CYS B 1 78 ? 9.664 0.432 -12.375 1 98.56 78 CYS B C 1
ATOM 1928 O O . CYS B 1 78 ? 9.68 -0.769 -12.094 1 98.56 78 CYS B O 1
ATOM 1930 N N . THR B 1 79 ? 10.727 0.985 -12.875 1 98.38 79 THR B N 1
ATOM 1931 C CA . THR B 1 79 ? 11.883 0.255 -13.383 1 98.38 79 THR B CA 1
ATOM 1932 C C . THR B 1 79 ? 12.633 -0.433 -12.25 1 98.38 79 THR B C 1
ATOM 1934 O O . THR B 1 79 ? 13.148 -1.539 -12.422 1 98.38 79 THR B O 1
ATOM 1937 N N . TYR B 1 80 ? 12.688 0.168 -11.094 1 98.56 80 TYR B N 1
ATOM 1938 C CA . TYR B 1 80 ? 13.336 -0.424 -9.93 1 98.56 80 TYR B CA 1
ATOM 1939 C C . TYR B 1 80 ? 12.711 -1.77 -9.578 1 98.56 80 TYR B C 1
ATOM 1941 O O . TYR B 1 80 ? 13.422 -2.771 -9.445 1 98.56 80 TYR B O 1
ATOM 1949 N N . CYS B 1 81 ? 11.43 -1.788 -9.461 1 98.81 81 CYS B N 1
ATOM 1950 C CA . CYS B 1 81 ? 10.734 -2.994 -9.031 1 98.81 81 CYS B CA 1
ATOM 1951 C C . CYS B 1 81 ? 10.719 -4.043 -10.133 1 98.81 81 CYS B C 1
ATOM 1953 O O . CYS B 1 81 ? 10.766 -5.242 -9.859 1 98.81 81 CYS B O 1
ATOM 1955 N N . VAL B 1 82 ? 10.602 -3.572 -11.398 1 98.75 82 VAL B N 1
ATOM 1956 C CA . VAL B 1 82 ? 10.688 -4.539 -12.492 1 98.75 82 VAL B CA 1
ATOM 1957 C C . VAL B 1 82 ? 12.023 -5.266 -12.438 1 98.75 82 VAL B C 1
ATOM 1959 O O . VAL B 1 82 ? 12.078 -6.492 -12.547 1 98.75 82 VAL B O 1
ATOM 1962 N N . ALA B 1 83 ? 13.102 -4.539 -12.25 1 98.69 83 ALA B N 1
ATOM 1963 C CA . ALA B 1 83 ? 14.422 -5.145 -12.125 1 98.69 83 ALA B CA 1
ATOM 1964 C C . ALA B 1 83 ? 14.484 -6.098 -10.938 1 98.69 83 ALA B C 1
ATOM 1966 O O . ALA B 1 83 ? 14.953 -7.23 -11.062 1 98.69 83 ALA B O 1
ATOM 1967 N N . ALA B 1 84 ? 14.016 -5.668 -9.812 1 98.56 84 ALA B N 1
ATOM 1968 C CA . ALA B 1 84 ? 14.078 -6.445 -8.578 1 98.56 84 ALA B CA 1
ATOM 1969 C C . ALA B 1 84 ? 13.305 -7.754 -8.719 1 98.56 84 ALA B C 1
ATOM 1971 O O . ALA B 1 84 ? 13.812 -8.828 -8.375 1 98.56 84 ALA B O 1
ATOM 1972 N N . HIS B 1 85 ? 12.109 -7.711 -9.258 1 98.81 85 HIS B N 1
ATOM 1973 C CA . HIS B 1 85 ? 11.25 -8.891 -9.289 1 98.81 85 HIS B CA 1
ATOM 1974 C C . HIS B 1 85 ? 11.609 -9.797 -10.461 1 98.81 85 HIS B C 1
ATOM 1976 O O . HIS B 1 85 ? 11.336 -11 -10.43 1 98.81 85 HIS B O 1
ATOM 1982 N N . THR B 1 86 ? 12.18 -9.18 -11.531 1 98.75 86 THR B N 1
ATOM 1983 C CA . THR B 1 86 ? 12.812 -10.023 -12.539 1 98.75 86 THR B CA 1
ATOM 1984 C C . THR B 1 86 ? 13.938 -10.852 -11.93 1 98.75 86 THR B C 1
ATOM 1986 O O . THR B 1 86 ? 14.016 -12.062 -12.148 1 98.75 86 THR B O 1
ATOM 1989 N N . GLY B 1 87 ? 14.797 -10.203 -11.18 1 98.31 87 GLY B N 1
ATOM 1990 C CA . GLY B 1 87 ? 15.852 -10.914 -10.477 1 98.31 87 GLY B CA 1
ATOM 1991 C C . GLY B 1 87 ? 15.32 -11.969 -9.523 1 98.31 87 GLY B C 1
ATOM 1992 O O . GLY B 1 87 ? 15.875 -13.062 -9.43 1 98.31 87 GLY B O 1
ATOM 1993 N N . ALA B 1 88 ? 14.266 -11.68 -8.812 1 98.38 88 ALA B N 1
ATOM 1994 C CA . ALA B 1 88 ? 13.672 -12.633 -7.871 1 98.38 88 ALA B CA 1
ATOM 1995 C C . ALA B 1 88 ? 13.141 -13.859 -8.594 1 98.38 88 ALA B C 1
ATOM 1997 O O . ALA B 1 88 ? 13.281 -14.984 -8.102 1 98.38 88 ALA B O 1
ATOM 1998 N N . LEU B 1 89 ? 12.461 -13.641 -9.719 1 98.81 89 LEU B N 1
ATOM 1999 C CA . LEU B 1 89 ? 11.984 -14.766 -10.516 1 98.81 89 LEU B CA 1
ATOM 2000 C C . LEU B 1 89 ? 13.141 -15.656 -10.961 1 98.81 89 LEU B C 1
ATOM 2002 O O . LEU B 1 89 ? 13.055 -16.875 -10.859 1 98.81 89 LEU B O 1
ATOM 2006 N N . LYS B 1 90 ? 14.219 -15.094 -11.398 1 98.62 90 LYS B N 1
ATOM 2007 C CA . LYS B 1 90 ? 15.398 -15.867 -11.789 1 98.62 90 LYS B CA 1
ATOM 2008 C C . LYS B 1 90 ? 15.953 -16.656 -10.602 1 98.62 90 LYS B C 1
ATOM 2010 O O . LYS B 1 90 ? 16.344 -17.812 -10.75 1 98.62 90 LYS B O 1
ATOM 2015 N N . ALA B 1 91 ? 15.977 -16.016 -9.492 1 97.88 91 ALA B N 1
ATOM 2016 C CA . ALA B 1 91 ? 16.547 -16.625 -8.289 1 97.88 91 ALA B CA 1
ATOM 2017 C C . ALA B 1 91 ? 15.766 -17.875 -7.891 1 97.88 91 ALA B C 1
ATOM 2019 O O . ALA B 1 91 ? 16.328 -18.781 -7.27 1 97.88 91 ALA B O 1
ATOM 2020 N N . ILE B 1 92 ? 14.508 -17.984 -8.297 1 98 92 ILE B N 1
ATOM 2021 C CA . ILE B 1 92 ? 13.734 -19.156 -7.906 1 98 92 ILE B CA 1
ATOM 2022 C C . ILE B 1 92 ? 13.648 -20.125 -9.078 1 98 92 ILE B C 1
ATOM 2024 O O . ILE B 1 92 ? 12.82 -21.047 -9.078 1 98 92 ILE B O 1
ATOM 2028 N N . GLY B 1 93 ? 14.359 -19.859 -10.102 1 98.38 93 GLY B N 1
ATOM 2029 C CA . GLY B 1 93 ? 14.57 -20.875 -11.125 1 98.38 93 GLY B CA 1
ATOM 2030 C C . GLY B 1 93 ? 13.773 -20.609 -12.391 1 98.38 93 GLY B C 1
ATOM 2031 O O . GLY B 1 93 ? 13.734 -21.453 -13.289 1 98.38 93 GLY B O 1
ATOM 2032 N N . ILE B 1 94 ? 13.148 -19.469 -12.469 1 98.69 94 ILE B N 1
ATOM 2033 C CA . ILE B 1 94 ? 12.422 -19.156 -13.695 1 98.69 94 ILE B CA 1
ATOM 2034 C C . ILE B 1 94 ? 13.391 -18.641 -14.75 1 98.69 94 ILE B C 1
ATOM 2036 O O . ILE B 1 94 ? 14.172 -17.703 -14.492 1 98.69 94 ILE B O 1
ATOM 2040 N N . SER B 1 95 ? 13.391 -19.234 -15.945 1 98.56 95 SER B N 1
ATOM 2041 C CA . SER B 1 95 ? 14.344 -18.891 -17 1 98.56 95 SER B CA 1
ATOM 2042 C C . SER B 1 95 ? 14.031 -17.531 -17.609 1 98.56 95 SER B C 1
ATOM 2044 O O . SER B 1 95 ? 12.898 -17.062 -17.531 1 98.56 95 SER B O 1
ATOM 2046 N N . ASP B 1 96 ? 15.016 -16.953 -18.234 1 98.38 96 ASP B N 1
ATOM 2047 C CA . ASP B 1 96 ? 14.828 -15.695 -18.953 1 98.38 96 ASP B CA 1
ATOM 2048 C C . ASP B 1 96 ? 13.75 -15.828 -20.031 1 98.38 96 ASP B C 1
ATOM 2050 O O . ASP B 1 96 ? 12.969 -14.891 -20.25 1 98.38 96 ASP B O 1
ATOM 2054 N N . GLU B 1 97 ? 13.781 -16.922 -20.641 1 98.25 97 GLU B N 1
ATOM 2055 C CA . GLU B 1 97 ? 12.781 -17.172 -21.656 1 98.25 97 GLU B CA 1
ATOM 2056 C C . GLU B 1 97 ? 11.367 -17.156 -21.078 1 98.25 97 GLU B C 1
ATOM 2058 O O . GLU B 1 97 ? 10.469 -16.5 -21.625 1 98.25 97 GLU B O 1
ATOM 2063 N N . GLU B 1 98 ? 11.195 -17.875 -19.984 1 98.38 98 GLU B N 1
ATOM 2064 C CA . GLU B 1 98 ? 9.883 -17.922 -19.344 1 98.38 98 GLU B CA 1
ATOM 2065 C C . GLU B 1 98 ? 9.484 -16.547 -18.812 1 98.38 98 GLU B C 1
ATOM 2067 O O . GLU B 1 98 ? 8.312 -16.172 -18.875 1 98.38 98 GLU B O 1
ATOM 2072 N N . ILE B 1 99 ? 10.406 -15.812 -18.266 1 98.75 99 ILE B N 1
ATOM 2073 C CA . ILE B 1 99 ? 10.133 -14.453 -17.797 1 98.75 99 ILE B CA 1
ATOM 2074 C C . ILE B 1 99 ? 9.68 -13.586 -18.969 1 98.75 99 ILE B C 1
ATOM 2076 O O . ILE B 1 99 ? 8.75 -12.789 -18.844 1 98.75 99 ILE B O 1
ATOM 2080 N N . GLY B 1 100 ? 10.352 -13.703 -20.109 1 98.5 100 GLY B N 1
ATOM 2081 C CA . GLY B 1 100 ? 9.914 -13.008 -21.312 1 98.5 100 GLY B CA 1
ATOM 2082 C C . GLY B 1 100 ? 8.477 -13.305 -21.688 1 98.5 100 GLY B C 1
ATOM 2083 O O . GLY B 1 100 ? 7.719 -12.406 -22.047 1 98.5 100 GLY B O 1
ATOM 2084 N N . ILE B 1 101 ? 8.102 -14.562 -21.609 1 98.5 101 ILE B N 1
ATOM 2085 C CA . ILE B 1 101 ? 6.742 -14.984 -21.922 1 98.5 101 ILE B CA 1
ATOM 2086 C C . ILE B 1 101 ? 5.77 -14.375 -20.922 1 98.5 101 ILE B C 1
ATOM 2088 O O . ILE B 1 101 ? 4.711 -13.867 -21.297 1 98.5 101 ILE B O 1
ATOM 2092 N N . ILE B 1 102 ? 6.133 -14.43 -19.641 1 98.56 102 ILE B N 1
ATOM 2093 C CA . ILE B 1 102 ? 5.312 -13.859 -18.578 1 98.56 102 ILE B CA 1
ATOM 2094 C C . ILE B 1 102 ? 5.051 -12.383 -18.859 1 98.56 102 ILE B C 1
ATOM 2096 O O . ILE B 1 102 ? 3.914 -11.914 -18.766 1 98.56 102 ILE B O 1
ATOM 2100 N N . MET B 1 103 ? 6.102 -11.68 -19.266 1 97.94 103 MET B N 1
ATOM 2101 C CA . MET B 1 103 ? 6.023 -10.242 -19.5 1 97.94 103 MET B CA 1
ATOM 2102 C C . MET B 1 103 ? 5.188 -9.938 -20.734 1 97.94 103 MET B C 1
ATOM 2104 O O . MET B 1 103 ? 4.559 -8.875 -20.828 1 97.94 103 MET B O 1
ATOM 2108 N N . GLN B 1 104 ? 5.121 -10.875 -21.594 1 97 104 GLN B N 1
ATOM 2109 C CA . GLN B 1 104 ? 4.453 -10.633 -22.859 1 97 104 GLN B CA 1
ATOM 2110 C C . GLN B 1 104 ? 2.986 -11.047 -22.797 1 97 104 GLN B C 1
ATOM 2112 O O . GLN B 1 104 ? 2.113 -10.328 -23.297 1 97 104 GLN B O 1
ATOM 2117 N N . SER B 1 105 ? 2.789 -12.281 -22.234 1 96.88 105 SER B N 1
ATOM 2118 C CA . SER B 1 105 ? 1.423 -12.789 -22.203 1 96.88 105 SER B CA 1
ATOM 2119 C C . SER B 1 105 ? 1.268 -13.875 -21.141 1 96.88 105 SER B C 1
ATOM 2121 O O . SER B 1 105 ? 1.769 -14.992 -21.297 1 96.88 105 SER B O 1
ATOM 2123 N N . ILE B 1 106 ? 0.478 -13.602 -20.219 1 96.88 106 ILE B N 1
ATOM 2124 C CA . ILE B 1 106 ? 0.255 -14.555 -19.141 1 96.88 106 ILE B CA 1
ATOM 2125 C C . ILE B 1 106 ? -0.459 -15.797 -19.672 1 96.88 106 ILE B C 1
ATOM 2127 O O . ILE B 1 106 ? -0.258 -16.906 -19.172 1 96.88 106 ILE B O 1
ATOM 2131 N N . GLU B 1 107 ? -1.208 -15.602 -20.734 1 96 107 GLU B N 1
ATOM 2132 C CA . GLU B 1 107 ? -1.941 -16.703 -21.359 1 96 107 GLU B CA 1
ATOM 2133 C C . GLU B 1 107 ? -0.987 -17.75 -21.922 1 96 107 GLU B C 1
ATOM 2135 O O . GLU B 1 107 ? -1.312 -18.938 -21.953 1 96 107 GLU B O 1
ATOM 2140 N N . GLN B 1 108 ? 0.15 -17.375 -22.281 1 97.5 108 GLN B N 1
ATOM 2141 C CA . GLN B 1 108 ? 1.111 -18.281 -22.906 1 97.5 108 GLN B CA 1
ATOM 2142 C C . GLN B 1 108 ? 2.117 -18.812 -21.891 1 97.5 108 GLN B C 1
ATOM 2144 O O . GLN B 1 108 ? 2.922 -19.688 -22.203 1 97.5 108 GLN B O 1
ATOM 2149 N N . ALA B 1 109 ? 2.094 -18.25 -20.734 1 97.81 109 ALA B N 1
ATOM 2150 C CA . ALA B 1 109 ? 3.043 -18.656 -19.703 1 97.81 109 ALA B CA 1
ATOM 2151 C C . ALA B 1 109 ? 2.598 -19.953 -19.016 1 97.81 109 ALA B C 1
ATOM 2153 O O . ALA B 1 109 ? 1.435 -20.344 -19.125 1 97.81 109 ALA B O 1
ATOM 2154 N N . ASP B 1 110 ? 3.51 -20.594 -18.406 1 97.81 110 ASP B N 1
ATOM 2155 C CA . ASP B 1 110 ? 3.264 -21.891 -17.797 1 97.81 110 ASP B CA 1
ATOM 2156 C C . ASP B 1 110 ? 2.643 -21.734 -16.406 1 97.81 110 ASP B C 1
ATOM 2158 O O . ASP B 1 110 ? 3.324 -21.906 -15.398 1 97.81 110 ASP B O 1
ATOM 2162 N N . PHE B 1 111 ? 1.358 -21.469 -16.375 1 98.44 111 PHE B N 1
ATOM 2163 C CA . PHE B 1 111 ? 0.516 -21.375 -15.18 1 98.44 111 PHE B CA 1
ATOM 2164 C C . PHE B 1 111 ? -0.763 -22.188 -15.367 1 98.44 111 PHE B C 1
ATOM 2166 O O . PHE B 1 111 ? -1.208 -22.406 -16.5 1 98.44 111 PHE B O 1
ATOM 2173 N N . SER B 1 112 ? -1.323 -22.672 -14.281 1 98.12 112 SER B N 1
ATOM 2174 C CA . SER B 1 112 ? -2.656 -23.266 -14.328 1 98.12 112 SER B CA 1
ATOM 2175 C C . SER B 1 112 ? -3.715 -22.219 -14.664 1 98.12 112 SER B C 1
ATOM 2177 O O . SER B 1 112 ? -3.465 -21.016 -14.547 1 98.12 112 SER B O 1
ATOM 2179 N N . ALA B 1 113 ? -4.906 -22.656 -15.094 1 97.12 113 ALA B N 1
ATOM 2180 C CA . ALA B 1 113 ? -6.02 -21.75 -15.375 1 97.12 113 ALA B CA 1
ATOM 2181 C C . ALA B 1 113 ? -6.363 -20.906 -14.148 1 97.12 113 ALA B C 1
ATOM 2183 O O . ALA B 1 113 ? -6.637 -19.719 -14.273 1 97.12 113 ALA B O 1
ATOM 2184 N N . LYS B 1 114 ? -6.289 -21.562 -13.031 1 98.19 114 LYS B N 1
ATOM 2185 C CA . LYS B 1 114 ? -6.574 -20.859 -11.781 1 98.19 114 LYS B CA 1
ATOM 2186 C C . LYS B 1 114 ? -5.559 -19.75 -11.523 1 98.19 114 LYS B C 1
ATOM 2188 O O . LYS B 1 114 ? -5.934 -18.641 -11.164 1 98.19 114 LYS B O 1
ATOM 2193 N N . GLU B 1 115 ? -4.305 -20.062 -11.711 1 98.5 115 GLU B N 1
ATOM 2194 C CA . GLU B 1 115 ? -3.244 -19.078 -11.484 1 98.5 115 GLU B CA 1
ATOM 2195 C C . GLU B 1 115 ? -3.336 -17.922 -12.477 1 98.5 115 GLU B C 1
ATOM 2197 O O . GLU B 1 115 ? -3.16 -16.766 -12.102 1 98.5 115 GLU B O 1
ATOM 2202 N N . LYS B 1 116 ? -3.623 -18.219 -13.711 1 98.12 116 LYS B N 1
ATOM 2203 C CA . LYS B 1 116 ? -3.771 -17.172 -14.734 1 98.12 116 LYS B CA 1
ATOM 2204 C C . LYS B 1 116 ? -4.918 -16.234 -14.391 1 98.12 116 LYS B C 1
ATOM 2206 O O . LYS B 1 116 ? -4.789 -15.016 -14.539 1 98.12 116 LYS B O 1
ATOM 2211 N N . ALA B 1 117 ? -6.02 -16.781 -13.945 1 97.75 117 ALA B N 1
ATOM 2212 C CA . ALA B 1 117 ? -7.168 -15.969 -13.547 1 97.75 117 ALA B CA 1
ATOM 2213 C C . ALA B 1 117 ? -6.809 -15.039 -12.391 1 97.75 117 ALA B C 1
ATOM 2215 O O . ALA B 1 117 ? -7.164 -13.859 -12.406 1 97.75 117 ALA B O 1
ATOM 2216 N N . LEU B 1 118 ? -6.078 -15.578 -11.477 1 98.38 118 LEU B N 1
ATOM 2217 C CA . LEU B 1 118 ? -5.699 -14.82 -10.297 1 98.38 118 LEU B CA 1
ATOM 2218 C C . LEU B 1 118 ? -4.73 -13.703 -10.656 1 98.38 118 LEU B C 1
ATOM 2220 O O . LEU B 1 118 ? -4.871 -12.57 -10.172 1 98.38 118 LEU B O 1
ATOM 2224 N N . ILE B 1 119 ? -3.734 -13.984 -11.469 1 98.69 119 ILE B N 1
ATOM 2225 C CA . ILE B 1 119 ? -2.742 -13 -11.891 1 98.69 119 ILE B CA 1
ATOM 2226 C C . ILE B 1 119 ? -3.426 -11.891 -12.688 1 98.69 119 ILE B C 1
ATOM 2228 O O . ILE B 1 119 ? -3.176 -10.703 -12.453 1 98.69 119 ILE B O 1
ATOM 2232 N N . GLY B 1 120 ? -4.316 -12.266 -13.609 1 97.81 120 GLY B N 1
ATOM 2233 C CA . GLY B 1 120 ? -5.062 -11.289 -14.383 1 97.81 120 GLY B CA 1
ATOM 2234 C C . GLY B 1 120 ? -5.914 -10.375 -13.516 1 97.81 120 GLY B C 1
ATOM 2235 O O . GLY B 1 120 ? -5.957 -9.164 -13.742 1 97.81 120 GLY B O 1
ATOM 2236 N N . PHE B 1 121 ? -6.512 -10.984 -12.547 1 98.38 121 PHE B N 1
ATOM 2237 C CA . PHE B 1 121 ? -7.34 -10.227 -11.617 1 98.38 121 PHE B CA 1
ATOM 2238 C C . PHE B 1 121 ? -6.5 -9.211 -10.852 1 98.38 121 PHE B C 1
ATOM 2240 O O . PHE B 1 121 ? -6.887 -8.047 -10.734 1 98.38 121 PHE B O 1
ATOM 2247 N N . ALA B 1 122 ? -5.371 -9.625 -10.336 1 98.69 122 ALA B N 1
ATOM 2248 C CA . ALA B 1 122 ? -4.496 -8.742 -9.57 1 98.69 122 ALA B CA 1
ATOM 2249 C C . ALA B 1 122 ? -4.008 -7.578 -10.43 1 98.69 122 ALA B C 1
ATOM 2251 O O . ALA B 1 122 ? -3.916 -6.445 -9.953 1 98.69 122 ALA B O 1
ATOM 2252 N N . ARG B 1 123 ? -3.742 -7.816 -11.688 1 98.62 123 ARG B N 1
ATOM 2253 C CA . ARG B 1 123 ? -3.299 -6.762 -12.586 1 98.62 123 ARG B CA 1
ATOM 2254 C C . ARG B 1 123 ? -4.41 -5.746 -12.836 1 98.62 123 ARG B C 1
ATOM 2256 O O . ARG B 1 123 ? -4.16 -4.539 -12.859 1 98.62 123 ARG B O 1
ATOM 2263 N N . LYS B 1 124 ? -5.574 -6.277 -13.039 1 98.44 124 LYS B N 1
ATOM 2264 C CA . LYS B 1 124 ? -6.695 -5.367 -13.25 1 98.44 124 LYS B CA 1
ATOM 2265 C C . LYS B 1 124 ? -6.98 -4.543 -12 1 98.44 124 LYS B C 1
ATOM 2267 O O . LYS B 1 124 ? -7.305 -3.355 -12.094 1 98.44 124 LYS B O 1
ATOM 2272 N N . ALA B 1 125 ? -6.887 -5.168 -10.836 1 98.75 125 ALA B N 1
ATOM 2273 C CA . ALA B 1 125 ? -7.047 -4.461 -9.57 1 98.75 125 ALA B CA 1
ATOM 2274 C C . ALA B 1 125 ? -6.055 -3.305 -9.461 1 98.75 125 ALA B C 1
ATOM 2276 O O . ALA B 1 125 ? -6.363 -2.27 -8.867 1 98.75 125 ALA B O 1
ATOM 2277 N N . ASN B 1 126 ? -4.895 -3.492 -10.016 1 98.75 126 ASN B N 1
ATOM 2278 C CA . ASN B 1 126 ? -3.857 -2.463 -10.016 1 98.75 126 ASN B CA 1
ATOM 2279 C C . ASN B 1 126 ? -4.199 -1.328 -10.977 1 98.75 126 ASN B C 1
ATOM 2281 O O . ASN B 1 126 ? -4.113 -0.154 -10.617 1 98.75 126 ASN B O 1
ATOM 2285 N N . THR B 1 127 ? -4.703 -1.596 -12.125 1 98.38 127 THR B N 1
ATOM 2286 C CA . THR B 1 127 ? -4.797 -0.603 -13.188 1 98.38 12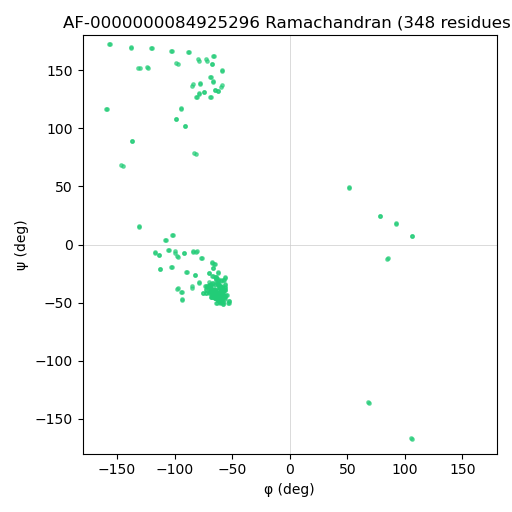7 THR B CA 1
ATOM 2287 C C . THR B 1 127 ? -6.195 0.008 -13.234 1 98.38 127 THR B C 1
ATOM 2289 O O . THR B 1 127 ? -6.348 1.192 -13.539 1 98.38 127 THR B O 1
ATOM 2292 N N . ASN B 1 128 ? -7.18 -0.851 -13 1 97.94 128 ASN B N 1
ATOM 2293 C CA . ASN B 1 128 ? -8.562 -0.416 -13.133 1 97.94 128 ASN B CA 1
ATOM 2294 C C . ASN B 1 128 ? -9.469 -1.091 -12.109 1 97.94 128 ASN B C 1
ATOM 2296 O O . ASN B 1 128 ? -10.414 -1.801 -12.477 1 97.94 128 ASN B O 1
ATOM 2300 N N . PRO B 1 129 ? -9.266 -0.758 -10.891 1 98.19 129 PRO B N 1
ATOM 2301 C CA . PRO B 1 129 ? -10 -1.473 -9.844 1 98.19 129 PRO B CA 1
ATOM 2302 C C . PRO B 1 129 ? -11.516 -1.252 -9.93 1 98.19 129 PRO B C 1
ATOM 2304 O O . PRO B 1 129 ? -12.289 -2.16 -9.625 1 98.19 129 PRO B O 1
ATOM 2307 N N . THR B 1 130 ? -12.031 -0.159 -10.422 1 96.38 130 THR B N 1
ATOM 2308 C CA . THR B 1 130 ? -13.445 0.184 -10.43 1 96.38 130 THR B CA 1
ATOM 2309 C C . THR B 1 130 ? -14.156 -0.454 -11.617 1 96.38 130 THR B C 1
ATOM 2311 O O . THR B 1 130 ? -15.383 -0.435 -11.703 1 96.38 130 THR B O 1
ATOM 2314 N N . ARG B 1 131 ? -13.383 -1.089 -12.492 1 96.88 131 ARG B N 1
ATOM 2315 C CA . ARG B 1 131 ? -13.977 -1.643 -13.703 1 96.88 131 ARG B CA 1
ATOM 2316 C C . ARG B 1 131 ? -14.047 -3.164 -13.641 1 96.88 131 ARG B C 1
ATOM 2318 O O . ARG B 1 131 ? -14.383 -3.822 -14.625 1 96.88 131 ARG B O 1
ATOM 2325 N N . ILE B 1 132 ? -13.664 -3.699 -12.531 1 97.31 132 ILE B N 1
ATOM 2326 C CA . ILE B 1 132 ? -13.82 -5.137 -12.344 1 97.31 132 ILE B CA 1
ATOM 2327 C C . ILE B 1 132 ? -15.305 -5.484 -12.227 1 97.31 132 ILE B C 1
ATOM 2329 O O . ILE B 1 132 ? -16.016 -4.926 -11.383 1 97.31 132 ILE B O 1
ATOM 2333 N N . GLU B 1 133 ? -15.672 -6.391 -13.039 1 95.56 133 GLU B N 1
ATOM 2334 C CA . GLU B 1 133 ? -17.094 -6.723 -13.133 1 95.56 133 GLU B CA 1
ATOM 2335 C C . GLU B 1 133 ? -17.406 -8.016 -12.383 1 95.56 133 GLU B C 1
ATOM 2337 O O . GLU B 1 133 ? -16.5 -8.797 -12.078 1 95.56 133 GLU B O 1
ATOM 2342 N N . ASP B 1 134 ? -18.688 -8.234 -12.188 1 94.75 134 ASP B N 1
ATOM 2343 C CA . ASP B 1 134 ? -19.156 -9.438 -11.5 1 94.75 134 ASP B CA 1
ATOM 2344 C C . ASP B 1 134 ? -18.75 -10.695 -12.266 1 94.75 134 ASP B C 1
ATOM 2346 O O . ASP B 1 134 ? -18.422 -11.727 -11.664 1 94.75 134 ASP B O 1
ATOM 2350 N N . ALA B 1 135 ? -18.781 -10.547 -13.547 1 95 135 ALA B N 1
ATOM 2351 C CA . ALA B 1 135 ? -18.438 -11.695 -14.383 1 95 135 ALA B CA 1
ATOM 2352 C C . ALA B 1 135 ? -17 -12.148 -14.148 1 95 135 ALA B C 1
ATOM 2354 O O . ALA B 1 135 ? -16.703 -13.344 -14.219 1 95 135 ALA B O 1
ATOM 2355 N N . GLU B 1 136 ? -16.125 -11.266 -13.867 1 94.94 136 GLU B N 1
ATOM 2356 C CA . GLU B 1 136 ? -14.742 -11.602 -13.586 1 94.94 136 GLU B CA 1
ATOM 2357 C C . GLU B 1 136 ? -14.609 -12.344 -12.258 1 94.94 136 GLU B C 1
ATOM 2359 O O . GLU B 1 136 ? -13.82 -13.273 -12.133 1 94.94 136 GLU B O 1
ATOM 2364 N N . PHE B 1 137 ? -15.422 -11.93 -11.297 1 95.38 137 PHE B N 1
ATOM 2365 C CA . PHE B 1 137 ? -15.414 -12.641 -10.023 1 95.38 137 PHE B CA 1
ATOM 2366 C C . PHE B 1 137 ? -16 -14.039 -10.188 1 95.38 137 PHE B C 1
ATOM 2368 O O . PHE B 1 137 ? -15.516 -15 -9.594 1 95.38 137 PHE B O 1
ATOM 2375 N N . ASP B 1 138 ? -17.047 -14.109 -10.984 1 94.69 138 ASP B N 1
ATOM 2376 C CA . ASP B 1 138 ? -17.625 -15.422 -11.281 1 94.69 138 ASP B CA 1
ATOM 2377 C C . ASP B 1 138 ? -16.594 -16.344 -11.93 1 94.69 138 ASP B C 1
ATOM 2379 O O . ASP B 1 138 ? -16.516 -17.531 -11.594 1 94.69 138 ASP B O 1
ATOM 2383 N N . ALA B 1 139 ? -15.812 -15.789 -12.812 1 95.31 139 ALA B N 1
ATOM 2384 C CA . ALA B 1 139 ? -14.781 -16.562 -13.492 1 95.31 139 ALA B CA 1
ATOM 2385 C C . ALA B 1 139 ? -13.719 -17.047 -12.5 1 95.31 139 ALA B C 1
ATOM 2387 O O . ALA B 1 139 ? -13.211 -18.156 -12.617 1 95.31 139 ALA B O 1
ATOM 2388 N N . LEU B 1 140 ? -13.344 -16.219 -11.539 1 97.38 140 LEU B N 1
ATOM 2389 C CA . LEU B 1 140 ? -12.406 -16.609 -10.492 1 97.38 140 LEU B CA 1
ATOM 2390 C C . LEU B 1 140 ? -12.953 -17.797 -9.695 1 97.38 140 LEU B C 1
ATOM 2392 O O . LEU B 1 140 ? -12.234 -18.781 -9.477 1 97.38 140 LEU B O 1
ATOM 2396 N N . ARG B 1 141 ? -14.18 -17.688 -9.367 1 95.5 141 ARG B N 1
ATOM 2397 C CA . ARG B 1 141 ? -14.812 -18.75 -8.578 1 95.5 141 ARG B CA 1
ATOM 2398 C C . ARG B 1 141 ? -14.891 -20.047 -9.375 1 95.5 141 ARG B C 1
ATOM 2400 O O . ARG B 1 141 ? -14.633 -21.125 -8.836 1 95.5 141 ARG B O 1
ATOM 2407 N N . GLN B 1 142 ? -15.219 -19.891 -10.602 1 96.12 142 GLN B N 1
ATOM 2408 C CA . GLN B 1 142 ? -15.312 -21.047 -11.477 1 96.12 142 GLN B CA 1
ATOM 2409 C C . GLN B 1 142 ? -13.961 -21.719 -11.641 1 96.12 142 GLN B C 1
ATOM 2411 O O . GLN B 1 142 ? -13.875 -22.953 -11.766 1 96.12 142 GLN B O 1
ATOM 2416 N N . ALA B 1 143 ? -12.938 -20.953 -11.555 1 96.94 143 ALA B N 1
ATOM 2417 C CA . ALA B 1 143 ? -11.578 -21.484 -11.672 1 96.94 143 ALA B CA 1
ATOM 2418 C C . ALA B 1 143 ? -11.109 -22.094 -10.359 1 96.94 143 ALA B C 1
ATOM 2420 O O . ALA B 1 143 ? -10.031 -22.688 -10.289 1 96.94 143 ALA B O 1
ATOM 2421 N N . GLY B 1 144 ? -11.93 -21.938 -9.297 1 97.38 144 GLY B N 1
ATOM 2422 C CA . GLY B 1 144 ? -11.609 -22.547 -8.016 1 97.38 144 GLY B CA 1
ATOM 2423 C C . GLY B 1 144 ? -10.836 -21.641 -7.09 1 97.38 144 GLY B C 1
ATOM 2424 O O . GLY B 1 144 ? -10.219 -22.094 -6.125 1 97.38 144 GLY B O 1
ATOM 2425 N N . VAL B 1 145 ? -10.867 -20.375 -7.371 1 97.88 145 VAL B N 1
ATOM 2426 C CA . VAL B 1 145 ? -10.148 -19.422 -6.531 1 97.88 145 VAL B CA 1
ATOM 2427 C C . VAL B 1 145 ? -10.961 -19.141 -5.27 1 97.88 145 VAL B C 1
ATOM 2429 O O . VAL B 1 145 ? -12.156 -18.844 -5.344 1 97.88 145 VAL B O 1
ATOM 2432 N N . SER B 1 146 ? -10.344 -19.219 -4.09 1 97.75 146 SER B N 1
ATOM 2433 C CA . SER B 1 146 ? -10.992 -18.953 -2.812 1 97.75 146 SER B CA 1
ATOM 2434 C C . SER B 1 146 ? -10.914 -17.484 -2.443 1 97.75 146 SER B C 1
ATOM 2436 O O . SER B 1 146 ? -10.133 -16.734 -3.027 1 97.75 146 SER B O 1
ATOM 2438 N N . ASP B 1 147 ? -11.711 -17.047 -1.452 1 97.69 147 ASP B N 1
ATOM 2439 C CA . ASP B 1 147 ? -11.641 -15.68 -0.941 1 97.69 147 ASP B CA 1
ATOM 2440 C C . ASP B 1 147 ? -10.25 -15.375 -0.387 1 97.69 147 ASP B C 1
ATOM 2442 O O . ASP B 1 147 ? -9.719 -14.281 -0.598 1 97.69 147 ASP B O 1
ATOM 2446 N N . ALA B 1 148 ? -9.688 -16.359 0.292 1 98.19 148 ALA B N 1
ATOM 2447 C CA . ALA B 1 148 ? -8.352 -16.188 0.866 1 98.19 148 ALA B CA 1
ATOM 2448 C C . ALA B 1 148 ? -7.312 -15.938 -0.224 1 98.19 148 ALA B C 1
ATOM 2450 O O . ALA B 1 148 ? -6.426 -15.094 -0.066 1 98.19 148 ALA B O 1
ATOM 2451 N N . GLU B 1 149 ? -7.418 -16.656 -1.307 1 98.69 149 GLU B N 1
ATOM 2452 C CA . GLU B 1 149 ? -6.48 -16.5 -2.412 1 98.69 149 GLU B CA 1
ATOM 2453 C C . GLU B 1 149 ? -6.664 -15.141 -3.094 1 98.69 149 GLU B C 1
ATOM 2455 O O . GLU B 1 149 ? -5.691 -14.516 -3.516 1 98.69 149 GLU B O 1
ATOM 2460 N N . ILE B 1 150 ? -7.902 -14.68 -3.232 1 98.62 150 ILE B N 1
ATOM 2461 C CA . ILE B 1 150 ? -8.188 -13.359 -3.799 1 98.62 150 ILE B CA 1
ATOM 2462 C C . ILE B 1 150 ? -7.527 -12.281 -2.951 1 98.62 150 ILE B C 1
ATOM 2464 O O . ILE B 1 150 ? -6.809 -11.43 -3.475 1 98.62 150 ILE B O 1
ATOM 2468 N N . VAL B 1 151 ? -7.684 -12.391 -1.659 1 98.75 151 VAL B N 1
ATOM 2469 C CA . VAL B 1 151 ? -7.152 -11.375 -0.752 1 98.75 151 VAL B CA 1
ATOM 2470 C C . VAL B 1 151 ? -5.629 -11.445 -0.741 1 98.75 151 VAL B C 1
ATOM 2472 O O . VAL B 1 151 ? -4.957 -10.406 -0.711 1 98.75 151 VAL B O 1
ATOM 2475 N N . GLU B 1 152 ? -5.109 -12.602 -0.755 1 98.88 152 GLU B N 1
ATOM 2476 C CA . GLU B 1 152 ? -3.658 -12.766 -0.8 1 98.88 152 GLU B CA 1
ATOM 2477 C C . GLU B 1 152 ? -3.072 -12.148 -2.064 1 98.88 152 GLU B C 1
ATOM 2479 O O . GLU B 1 152 ? -2.066 -11.438 -2.006 1 98.88 152 GLU B O 1
ATOM 2484 N N . ALA B 1 153 ? -3.695 -12.359 -3.215 1 98.88 153 ALA B N 1
ATOM 2485 C CA . ALA B 1 153 ? -3.234 -11.773 -4.469 1 98.88 153 ALA B CA 1
ATOM 2486 C C . ALA B 1 153 ? -3.355 -10.25 -4.438 1 98.88 153 ALA B C 1
ATOM 2488 O O . ALA B 1 153 ? -2.457 -9.539 -4.898 1 98.88 153 ALA B O 1
ATOM 2489 N N . LEU B 1 154 ? -4.441 -9.773 -3.918 1 98.88 154 LEU B N 1
ATOM 2490 C CA . LEU B 1 154 ? -4.617 -8.336 -3.775 1 98.88 154 LEU B CA 1
ATOM 2491 C C . LEU B 1 154 ? -3.557 -7.746 -2.846 1 98.88 154 LEU B C 1
ATOM 2493 O O . LEU B 1 154 ? -3.115 -6.613 -3.041 1 98.88 154 LEU B O 1
ATOM 2497 N N . GLY B 1 155 ? -3.176 -8.562 -1.832 1 98.94 155 GLY B N 1
ATOM 2498 C CA . GLY B 1 155 ? -2.1 -8.125 -0.954 1 98.94 155 GLY B CA 1
ATOM 2499 C C . GLY B 1 155 ? -0.797 -7.871 -1.688 1 98.94 155 GLY B C 1
ATOM 2500 O O . GLY B 1 155 ? -0.101 -6.895 -1.404 1 98.94 155 GLY B O 1
ATOM 2501 N N . VAL B 1 156 ? -0.46 -8.719 -2.629 1 98.94 156 VAL B N 1
ATOM 2502 C CA . VAL B 1 156 ? 0.731 -8.516 -3.445 1 98.94 156 VAL B CA 1
ATOM 2503 C C . VAL B 1 156 ? 0.566 -7.25 -4.285 1 98.94 156 VAL B C 1
ATOM 2505 O O . VAL B 1 156 ? 1.45 -6.391 -4.305 1 98.94 156 VAL B O 1
ATOM 2508 N N . MET B 1 157 ? -0.608 -7.117 -4.887 1 98.94 157 MET B N 1
ATOM 2509 C CA . MET B 1 157 ? -0.903 -5.961 -5.723 1 98.94 157 MET B CA 1
ATOM 2510 C C . MET B 1 157 ? -0.796 -4.668 -4.922 1 98.94 157 MET B C 1
ATOM 2512 O O . MET B 1 157 ? -0.166 -3.707 -5.367 1 98.94 157 MET B O 1
ATOM 2516 N N . GLU B 1 158 ? -1.429 -4.629 -3.77 1 98.75 158 GLU B N 1
ATOM 2517 C CA . GLU B 1 158 ? -1.445 -3.373 -3.023 1 98.75 158 GLU B CA 1
ATOM 2518 C C . GLU B 1 158 ? -0.059 -3.035 -2.482 1 98.75 158 GLU B C 1
ATOM 2520 O O . GLU B 1 158 ? 0.327 -1.864 -2.438 1 98.75 158 GLU B O 1
ATOM 2525 N N . LEU B 1 159 ? 0.77 -4.047 -2.086 1 98.88 159 LEU B N 1
ATOM 2526 C CA . LEU B 1 159 ? 2.133 -3.82 -1.618 1 98.88 159 LEU B CA 1
ATOM 2527 C C . LEU B 1 159 ? 2.975 -3.156 -2.701 1 98.88 159 LEU B C 1
ATOM 2529 O O . LEU B 1 159 ? 3.598 -2.119 -2.461 1 98.88 159 LEU B O 1
ATOM 2533 N N . PHE B 1 160 ? 2.887 -3.646 -3.857 1 98.94 160 PHE B N 1
ATOM 2534 C CA . PHE B 1 160 ? 3.859 -3.191 -4.844 1 98.94 160 PHE B CA 1
ATOM 2535 C C . PHE B 1 160 ? 3.346 -1.961 -5.582 1 98.94 160 PHE B C 1
ATOM 2537 O O . PHE B 1 160 ? 4.133 -1.148 -6.07 1 98.94 160 PHE B O 1
ATOM 2544 N N . THR B 1 161 ? 2.006 -1.729 -5.656 1 98.88 161 THR B N 1
ATOM 2545 C CA . THR B 1 161 ? 1.542 -0.426 -6.125 1 98.88 161 THR B CA 1
ATOM 2546 C C . THR B 1 161 ? 2.043 0.687 -5.207 1 98.88 161 THR B C 1
ATOM 2548 O O . THR B 1 161 ? 2.447 1.752 -5.68 1 98.88 161 THR B O 1
ATOM 2551 N N . ALA B 1 162 ? 1.99 0.4 -3.926 1 98.81 162 ALA B N 1
ATOM 2552 C CA . ALA B 1 162 ? 2.482 1.366 -2.949 1 98.81 162 ALA B CA 1
ATOM 2553 C C . ALA B 1 162 ? 3.98 1.604 -3.119 1 98.81 162 ALA B C 1
ATOM 2555 O O . ALA B 1 162 ? 4.43 2.75 -3.203 1 98.81 162 ALA B O 1
ATOM 2556 N N . PHE B 1 163 ? 4.773 0.529 -3.176 1 98.94 163 PHE B N 1
ATOM 2557 C CA . PHE B 1 163 ? 6.223 0.643 -3.307 1 98.94 163 PHE B CA 1
ATOM 2558 C C . PHE B 1 163 ? 6.594 1.336 -4.609 1 98.94 163 PHE B C 1
ATOM 2560 O O . PHE B 1 163 ? 7.527 2.141 -4.648 1 98.94 163 PHE B O 1
ATOM 2567 N N . ASN B 1 164 ? 5.875 1.046 -5.688 1 98.88 164 ASN B N 1
ATOM 2568 C CA . ASN B 1 164 ? 6.145 1.671 -6.977 1 98.88 164 ASN B CA 1
ATOM 2569 C C . ASN B 1 164 ? 6.043 3.191 -6.898 1 98.88 164 ASN B C 1
ATOM 2571 O O . ASN B 1 164 ? 6.941 3.902 -7.348 1 98.88 164 ASN B O 1
ATOM 2575 N N . LYS B 1 165 ? 4.969 3.676 -6.336 1 98.88 165 LYS B N 1
ATOM 2576 C CA . LYS B 1 165 ? 4.758 5.117 -6.254 1 98.88 165 LYS B CA 1
ATOM 2577 C C . LYS B 1 165 ? 5.785 5.773 -5.336 1 98.88 165 LYS B C 1
ATOM 2579 O O . LYS B 1 165 ? 6.262 6.875 -5.613 1 98.88 165 LYS B O 1
ATOM 2584 N N . PHE B 1 166 ? 6.082 5.078 -4.238 1 98.88 166 PHE B N 1
ATOM 2585 C CA . PHE B 1 166 ? 7.102 5.578 -3.32 1 98.88 166 PHE B CA 1
ATOM 2586 C C . PHE B 1 166 ? 8.445 5.703 -4.02 1 98.88 166 PHE B C 1
ATOM 2588 O O . PHE B 1 166 ? 9.07 6.766 -3.998 1 98.88 166 PHE B O 1
ATOM 2595 N N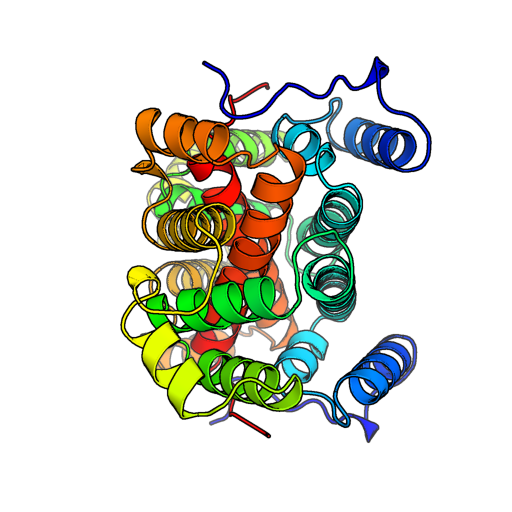 . LEU B 1 167 ? 8.859 4.695 -4.684 1 98.75 167 LEU B N 1
ATOM 2596 C CA . LEU B 1 167 ? 10.156 4.633 -5.352 1 98.75 167 LEU B CA 1
ATOM 2597 C C . LEU B 1 167 ? 10.234 5.664 -6.473 1 98.75 167 LEU B C 1
ATOM 2599 O O . LEU B 1 167 ? 11.227 6.387 -6.586 1 98.75 167 LEU B O 1
ATOM 2603 N N . ASP B 1 168 ? 9.242 5.738 -7.25 1 98.44 168 ASP B N 1
ATOM 2604 C CA . ASP B 1 168 ? 9.266 6.629 -8.406 1 98.44 168 ASP B CA 1
ATOM 2605 C C . ASP B 1 168 ? 9.227 8.094 -7.98 1 98.44 168 ASP B C 1
ATOM 2607 O O . ASP B 1 168 ? 9.867 8.945 -8.602 1 98.44 168 ASP B O 1
ATOM 2611 N N . SER B 1 169 ? 8.492 8.383 -6.906 1 98.44 169 SER B N 1
ATOM 2612 C CA . SER B 1 169 ? 8.422 9.75 -6.398 1 98.44 169 SER B CA 1
ATOM 2613 C C . SER B 1 169 ? 9.789 10.25 -5.945 1 98.44 169 SER B C 1
ATOM 2615 O O . SER B 1 169 ? 10.078 11.445 -6.043 1 98.44 169 SER B O 1
ATOM 2617 N N . LEU B 1 170 ? 10.586 9.352 -5.508 1 98.12 170 LEU B N 1
ATOM 2618 C CA . LEU B 1 170 ? 11.867 9.711 -4.906 1 98.12 170 LEU B CA 1
ATOM 2619 C C . LEU B 1 170 ? 13.023 9.406 -5.855 1 98.12 170 LEU B C 1
ATOM 2621 O O . LEU B 1 170 ? 14.18 9.703 -5.551 1 98.12 170 LEU B O 1
ATOM 2625 N N . GLN B 1 171 ? 12.719 8.781 -7.012 1 97.12 171 GLN B N 1
ATOM 2626 C CA . GLN B 1 171 ? 13.727 8.367 -7.98 1 97.12 171 GLN B CA 1
ATOM 2627 C C . GLN B 1 171 ? 14.836 7.559 -7.312 1 97.12 171 GLN B C 1
ATOM 2629 O O . GLN B 1 171 ? 16.016 7.875 -7.453 1 97.12 171 GLN B O 1
ATOM 2634 N N . VAL B 1 172 ? 14.414 6.609 -6.559 1 97.44 172 VAL B N 1
ATOM 2635 C CA . VAL B 1 172 ? 15.367 5.758 -5.852 1 97.44 172 VAL B CA 1
ATOM 2636 C C . VAL B 1 172 ? 16.188 4.957 -6.859 1 97.44 172 VAL B C 1
ATOM 2638 O O . VAL B 1 172 ? 15.641 4.359 -7.785 1 97.44 172 VAL B O 1
ATOM 2641 N N . GLU B 1 173 ? 17.484 4.922 -6.699 1 96.5 173 GLU B N 1
ATOM 2642 C CA . GLU B 1 173 ? 18.375 4.258 -7.633 1 96.5 173 GLU B CA 1
ATOM 2643 C C . GLU B 1 173 ? 18.359 2.742 -7.441 1 96.5 173 GLU B C 1
ATOM 2645 O O . GLU B 1 173 ? 18.312 2.256 -6.309 1 96.5 173 GLU B O 1
ATOM 2650 N N . ILE B 1 174 ? 18.359 2.027 -8.555 1 97.25 174 ILE B N 1
ATOM 2651 C CA . ILE B 1 174 ? 18.531 0.58 -8.508 1 97.25 174 ILE B CA 1
ATOM 2652 C C . ILE B 1 174 ? 19.906 0.24 -7.926 1 97.25 174 ILE B C 1
ATOM 2654 O O . ILE B 1 174 ? 20.922 0.811 -8.336 1 97.25 174 ILE B O 1
ATOM 2658 N N . ASP B 1 175 ? 20 -0.628 -7.016 1 95.81 175 ASP B N 1
ATOM 2659 C CA . ASP B 1 175 ? 21.25 -0.816 -6.277 1 95.81 175 ASP B CA 1
ATOM 2660 C C . ASP B 1 175 ? 21.641 -2.291 -6.23 1 95.81 175 ASP B C 1
ATOM 2662 O O . ASP B 1 175 ? 22.438 -2.699 -5.379 1 95.81 175 ASP B O 1
ATOM 2666 N N . PHE B 1 176 ? 21.141 -3.092 -6.961 1 90.75 176 PHE B N 1
ATOM 2667 C CA . PHE B 1 176 ? 21.5 -4.504 -7.031 1 90.75 176 PHE B CA 1
ATOM 2668 C C . PHE B 1 176 ? 21.844 -4.906 -8.461 1 90.75 176 PHE B C 1
ATOM 2670 O O . PHE B 1 176 ? 21.516 -4.191 -9.406 1 90.75 176 PHE B O 1
#

pLDDT: mean 97.46, std 3.59, range [59.44, 98.94]

Sequence (352 aa):
MARLTTVEVSAVSGETAAIFKEIEGAFGMVPNLFKSYAHHPPLLKANWNKVKAVMMEGTLSQKVKQTIAVLVSRDNGCTYCVAAHTGALKAIGISDEEIGIIMQSIEQADFSAKEKALIGFARKANTNPTRIEDAEFDALRQAGVSDAEIVEALGVMELFTAFNKFLDSLQVEIDFMARLTTVEVSAVSGETAAIFKEIEGAFGMVPNLFKSYAHHPPLLKANWNKVKAVMMEGTLSQKVKQTIAVLVSRDNGCTYCVAAHTGALKAIGISDEEIGIIMQSIEQADFSAKEKALIGFARKANTNPTRIEDAEFDALRQAGVSDAEIVEALGVMELFTAFNKFLDSLQVEIDF

Radius of gyration: 19.73 Å; Cα contacts (8 Å, |Δi|>4): 456; chains: 2; bounding box: 50×52×43 Å